Protein AF-0000000080483999 (afdb_homodimer)

Solvent-accessible surface area (backbone atoms only — not comparable to full-atom values): 15026 Å² total; per-residue (Å²): 137,81,79,78,75,76,73,74,72,73,77,71,75,67,59,59,59,60,82,39,33,38,40,35,42,34,28,26,72,37,83,95,28,52,70,62,44,54,55,47,51,27,55,51,47,60,53,49,71,67,34,87,52,44,73,33,49,42,41,29,29,43,74,75,76,96,59,72,42,37,32,42,38,36,26,14,80,41,70,66,36,43,51,52,48,68,67,29,65,69,43,49,51,50,51,54,56,48,54,77,34,38,42,82,72,46,76,49,39,34,35,57,49,87,74,71,63,74,74,81,55,80,64,81,71,77,77,70,80,122,137,83,79,77,76,76,73,76,72,74,76,72,73,65,63,57,60,60,80,37,33,37,40,35,42,34,26,24,75,36,84,94,28,51,68,61,44,54,55,46,50,26,56,52,47,59,55,50,72,66,34,86,51,46,74,32,47,43,41,29,27,50,75,68,80,90,62,60,46,35,35,41,38,37,26,15,79,41,70,66,36,44,51,54,50,66,68,30,67,69,42,48,51,51,51,56,55,48,52,77,36,36,43,80,71,46,76,49,42,34,34,55,51,87,76,72,63,73,73,81,55,80,64,80,73,76,77,70,80,123

Secondary structure (DSSP, 8-state):
-------------------SEEEEEEEEE-GGGHHHHHHHHHHHHHHHTT-TT--EEEEEEESSSSS--EEEEEEESSHHHHHHHHHSHHHHHHHHHHHHHEEEEEEEEEEEEPPP--S-S---------/-------------------SEEEEEEEEE-GGGHHHHHHHHHHHHHHHTT-TT--EEEEEEESSSSS--EEEEEEESSHHHHHHHHHSHHHHHHHHHHHHHEEEEEEEEEEEEPPP--S-S---------

Sequence (260 aa):
MDHDGSTTERGGFVMRTSDRYSYEVTYDVVDGSRDEYESWLSAATAQWITAETVCGFQCEHTVVGPGPSVRLRFEFDTLGDWNAFVTAESHHQCLDRLRTMTDNLTTVVWTPVTIPLSATSPSPQSAAYDMDHDGSTTERGGFVMRTSDRYSYEVTYDVVDGSRDEYESWLSAATAQWITAETVCGFQCEHTVVGPGPSVRLRFEFDTLGDWNAFVTAESHHQCLDRLRTMTDNLTTVVWTPVTIPLSATSPSPQSAAYD

Radius of gyration: 22.56 Å; Cα contacts (8 Å, |Δi|>4): 392; chains: 2; bounding box: 34×72×75 Å

Structure (mmCIF, N/CA/C/O backbone):
data_AF-0000000080483999-model_v1
#
loop_
_entity.id
_entity.type
_entity.pdbx_description
1 polymer 'ABM domain-containing protein'
#
loop_
_atom_site.group_PDB
_atom_site.id
_atom_site.type_symbol
_atom_site.label_atom_id
_atom_site.label_alt_id
_atom_site.label_comp_id
_atom_site.label_asym_id
_atom_site.label_entity_id
_atom_site.label_seq_id
_atom_site.pdbx_PDB_ins_code
_atom_site.Cartn_x
_atom_site.Cartn_y
_atom_site.Cartn_z
_atom_site.occupancy
_atom_site.B_iso_or_equiv
_atom_site.auth_seq_id
_atom_site.auth_comp_id
_atom_site.auth_asym_id
_atom_site.auth_atom_id
_atom_site.pdbx_PDB_model_num
ATOM 1 N N . MET A 1 1 ? -8.82 -5.242 -54.25 1 27.27 1 MET A N 1
ATOM 2 C CA . MET A 1 1 ? -9.711 -5.473 -53.094 1 27.27 1 MET A CA 1
ATOM 3 C C . MET A 1 1 ? -8.914 -5.594 -51.812 1 27.27 1 MET A C 1
ATOM 5 O O . MET A 1 1 ? -8.18 -6.562 -51.625 1 27.27 1 MET A O 1
ATOM 9 N N . ASP A 1 2 ? -8.312 -4.477 -51.312 1 29.83 2 ASP A N 1
ATOM 10 C CA . ASP A 1 2 ? -7.203 -4.191 -50.406 1 29.83 2 ASP A CA 1
ATOM 11 C C . ASP A 1 2 ? -7.582 -4.5 -48.969 1 29.83 2 ASP A C 1
ATOM 13 O O . ASP A 1 2 ? -8.547 -3.939 -48.438 1 29.83 2 ASP A O 1
ATOM 17 N N . HIS A 1 3 ? -7.504 -5.844 -48.531 1 27.28 3 HIS A N 1
ATOM 18 C CA . HIS A 1 3 ? -7.859 -6.43 -47.25 1 27.28 3 HIS A CA 1
ATOM 19 C C . HIS A 1 3 ? -7.141 -5.723 -46.094 1 27.28 3 HIS A C 1
ATOM 21 O O . HIS A 1 3 ? -5.918 -5.812 -45.969 1 27.28 3 HIS A O 1
ATOM 27 N N . ASP A 1 4 ? -7.598 -4.496 -45.781 1 29.05 4 ASP A N 1
ATOM 28 C CA . ASP A 1 4 ? -7.059 -3.637 -44.719 1 29.05 4 ASP A CA 1
ATOM 29 C C . ASP A 1 4 ? -7.066 -4.352 -43.375 1 29.05 4 ASP A C 1
ATOM 31 O O . ASP A 1 4 ? -8.133 -4.684 -42.844 1 29.05 4 ASP A O 1
ATOM 35 N N . GLY A 1 5 ? -6.16 -5.363 -43.125 1 26.5 5 GLY A N 1
ATOM 36 C CA . GLY A 1 5 ? -5.965 -6.199 -41.969 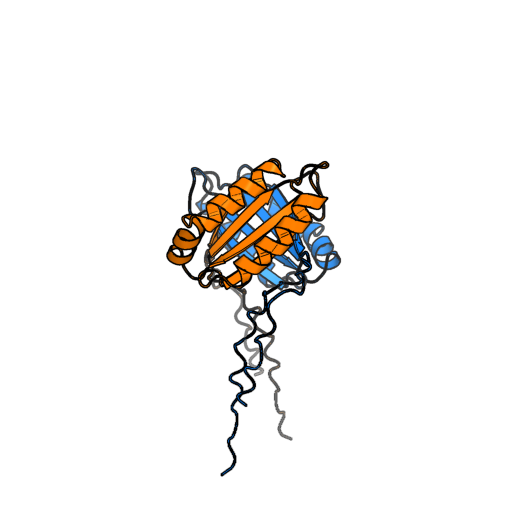1 26.5 5 GLY A CA 1
ATOM 37 C C . GLY A 1 5 ? -5.828 -5.402 -40.688 1 26.5 5 GLY A C 1
ATOM 38 O O . GLY A 1 5 ? -4.762 -4.855 -40.406 1 26.5 5 GLY A O 1
ATOM 39 N N . SER A 1 6 ? -6.902 -4.68 -40.25 1 29.17 6 SER A N 1
ATOM 40 C CA . SER A 1 6 ? -6.926 -3.885 -39.031 1 29.17 6 SER A CA 1
ATOM 41 C C . SER A 1 6 ? -6.527 -4.723 -37.812 1 29.17 6 SER A C 1
ATOM 43 O O . SER A 1 6 ? -7.199 -5.699 -37.5 1 29.17 6 SER A O 1
ATOM 45 N N . THR A 1 7 ? -5.234 -5.016 -37.656 1 29.69 7 THR A N 1
ATOM 46 C CA . THR A 1 7 ? -4.648 -5.695 -36.531 1 29.69 7 THR A CA 1
ATOM 47 C C . THR A 1 7 ? -5.129 -5.062 -35.219 1 29.69 7 THR A C 1
ATOM 49 O O . THR A 1 7 ? -4.848 -3.893 -34.938 1 29.69 7 THR A O 1
ATOM 52 N N . THR A 1 8 ? -6.355 -5.246 -34.812 1 29.47 8 THR A N 1
ATOM 53 C CA . THR A 1 8 ? -6.863 -4.828 -33.5 1 29.47 8 THR A CA 1
ATOM 54 C C . THR A 1 8 ? -5.883 -5.203 -32.406 1 29.47 8 THR A C 1
ATOM 56 O O . THR A 1 8 ? -5.637 -6.387 -32.156 1 29.47 8 THR A O 1
ATOM 59 N N . GLU A 1 9 ? -4.766 -4.496 -32.375 1 28.31 9 GLU A N 1
ATOM 60 C CA . GLU A 1 9 ? -3.758 -4.645 -31.312 1 28.31 9 GLU A CA 1
ATOM 61 C C . GLU A 1 9 ? -4.402 -4.805 -29.938 1 28.31 9 GLU A C 1
ATOM 63 O O . GLU A 1 9 ? -5.18 -3.951 -29.516 1 28.31 9 GLU A O 1
ATOM 68 N N . ARG A 1 10 ? -4.805 -5.926 -29.562 1 30.42 10 ARG A N 1
ATOM 69 C CA . ARG A 1 10 ? -5.27 -6.281 -28.219 1 30.42 10 ARG A CA 1
ATOM 70 C C . ARG A 1 10 ? -4.441 -5.578 -27.156 1 30.42 10 ARG A C 1
ATOM 72 O O . ARG A 1 10 ? -3.211 -5.605 -27.188 1 30.42 10 ARG A O 1
ATOM 79 N N . GLY A 1 11 ? -4.914 -4.449 -26.547 1 29.94 11 GLY A N 1
ATOM 80 C CA . GLY A 1 11 ? -4.328 -3.523 -25.594 1 29.94 11 GLY A CA 1
ATOM 81 C C . GLY A 1 11 ? -3.535 -4.215 -24.5 1 29.94 11 GLY A C 1
ATOM 82 O O . GLY A 1 11 ? -4.012 -5.18 -23.906 1 29.94 11 GLY A O 1
ATOM 83 N N . GLY A 1 12 ? -2.258 -4.375 -24.625 1 29.75 12 GLY A N 1
ATOM 84 C CA . GLY A 1 12 ? -1.221 -4.766 -23.688 1 29.75 12 GLY A CA 1
ATOM 85 C C . GLY A 1 12 ? -1.454 -4.227 -22.281 1 29.75 12 GLY A C 1
ATOM 86 O O . GLY A 1 12 ? -1.856 -3.074 -22.125 1 29.75 12 GLY A O 1
ATOM 87 N N . PHE A 1 13 ? -2.254 -4.969 -21.484 1 35 13 PHE A N 1
ATOM 88 C CA . PHE A 1 13 ? -2.342 -4.617 -20.078 1 35 13 PHE A CA 1
ATOM 89 C C . PHE A 1 13 ? -1.003 -4.098 -19.562 1 35 13 PHE A C 1
ATOM 91 O O . PHE A 1 13 ? 0.012 -4.793 -19.656 1 35 13 PHE A O 1
ATOM 98 N N . VAL A 1 14 ? -0.633 -2.971 -19.812 1 36.53 14 VAL A N 1
ATOM 99 C CA . VAL A 1 14 ? 0.52 -2.322 -19.203 1 36.53 14 VAL A CA 1
ATOM 100 C C . VAL A 1 14 ? 0.416 -2.418 -17.688 1 36.53 14 VAL A C 1
ATOM 102 O O . VAL A 1 14 ? -0.579 -1.988 -17.094 1 36.53 14 VAL A O 1
ATOM 105 N N . MET A 1 15 ? 0.956 -3.564 -17.125 1 42.53 15 MET A N 1
ATOM 106 C CA . MET A 1 15 ? 1.219 -3.518 -15.695 1 42.53 15 MET A CA 1
ATOM 107 C C . MET A 1 15 ? 1.604 -2.107 -15.258 1 42.53 15 MET A C 1
ATOM 109 O O . MET A 1 15 ? 2.482 -1.485 -15.852 1 42.53 15 MET A O 1
ATOM 113 N N . ARG A 1 16 ? 0.678 -1.354 -14.922 1 44.78 16 ARG A N 1
ATOM 114 C CA . ARG A 1 16 ? 1.121 -0.105 -14.312 1 44.78 16 ARG A CA 1
ATOM 115 C C . ARG A 1 16 ? 2.17 -0.361 -13.234 1 44.78 16 ARG A C 1
ATOM 117 O O . ARG A 1 16 ? 1.856 -0.91 -12.18 1 44.78 16 ARG A O 1
ATOM 124 N N . THR A 1 17 ? 3.312 -0.908 -13.625 1 49.75 17 THR A N 1
ATOM 125 C CA . THR A 1 17 ? 4.457 -0.891 -12.719 1 49.75 17 THR A CA 1
ATOM 126 C C . THR A 1 17 ? 4.797 0.537 -12.305 1 49.75 17 THR A C 1
ATOM 128 O O . THR A 1 17 ? 5.137 1.37 -13.148 1 49.75 17 THR A O 1
ATOM 131 N N . SER A 1 18 ? 4.035 1.004 -11.398 1 58.38 18 SER A N 1
ATOM 132 C CA . SER A 1 18 ? 4.598 2.285 -10.992 1 58.38 18 SER A CA 1
ATOM 133 C C . SER A 1 18 ? 6.078 2.15 -10.633 1 58.38 18 SER A C 1
ATOM 135 O O . SER A 1 18 ? 6.473 1.203 -9.953 1 58.38 18 SER A O 1
ATOM 137 N N . ASP A 1 19 ? 6.891 2.816 -11.312 1 77.31 19 ASP A N 1
ATOM 138 C CA . ASP A 1 19 ? 8.328 2.865 -11.078 1 77.31 19 ASP A CA 1
ATOM 139 C C . ASP A 1 19 ? 8.672 3.805 -9.922 1 77.31 19 ASP A C 1
ATOM 141 O O . ASP A 1 19 ? 9.828 4.195 -9.75 1 77.31 19 ASP A O 1
ATOM 145 N N . ARG A 1 20 ? 7.625 3.938 -9.109 1 87.69 20 ARG A N 1
ATOM 146 C CA . ARG A 1 20 ? 7.871 4.93 -8.07 1 87.69 20 ARG A CA 1
ATOM 147 C C . ARG A 1 20 ? 8.031 4.27 -6.707 1 87.69 20 ARG A C 1
ATOM 149 O O . ARG A 1 20 ? 7.586 3.139 -6.5 1 87.69 20 ARG A O 1
ATOM 156 N N . TYR A 1 21 ? 8.727 5.02 -5.84 1 91.19 21 TYR A N 1
ATOM 157 C CA . TYR A 1 21 ? 8.828 4.617 -4.441 1 91.19 21 TYR A CA 1
ATOM 158 C C . TYR A 1 21 ? 7.582 5.031 -3.662 1 91.19 21 TYR A C 1
ATOM 160 O O . TYR A 1 21 ? 7.047 6.121 -3.869 1 91.19 21 TYR A O 1
ATOM 168 N N . SER A 1 22 ? 7.145 4.125 -2.865 1 93.38 22 SER A N 1
ATOM 169 C CA . SER A 1 22 ? 5.988 4.43 -2.029 1 93.38 22 SER A CA 1
ATOM 170 C C . SER A 1 22 ? 6.367 4.457 -0.552 1 93.38 22 SER A C 1
ATOM 172 O O . SER A 1 22 ? 7.012 3.533 -0.054 1 93.38 22 SER A O 1
ATOM 174 N N . TYR A 1 23 ? 6.117 5.574 0.125 1 93.75 23 TYR A N 1
ATOM 175 C CA . TYR A 1 23 ? 6.238 5.719 1.571 1 93.75 23 TYR A CA 1
ATOM 176 C C . TYR A 1 23 ? 4.871 5.676 2.242 1 93.75 23 TYR A C 1
ATOM 178 O O . TYR A 1 23 ? 3.973 6.438 1.881 1 93.75 23 TYR A O 1
ATOM 186 N N . GLU A 1 24 ? 4.742 4.742 3.156 1 94.44 24 GLU A N 1
ATOM 187 C CA . GLU A 1 24 ? 3.432 4.512 3.754 1 94.44 24 GLU A CA 1
ATOM 188 C C . GLU A 1 24 ? 3.473 4.703 5.266 1 94.44 24 GLU A C 1
ATOM 190 O O . GLU A 1 24 ? 4.379 4.207 5.938 1 94.44 24 GLU A O 1
ATOM 195 N N . VAL A 1 25 ? 2.504 5.461 5.758 1 94.12 25 VAL A N 1
ATOM 196 C CA . VAL A 1 25 ? 2.26 5.633 7.188 1 94.12 25 VAL A CA 1
ATOM 197 C C . VAL A 1 25 ? 0.924 4.992 7.562 1 94.12 25 VAL A C 1
ATOM 199 O O . VAL A 1 25 ? -0.128 5.398 7.059 1 94.12 25 VAL A O 1
ATOM 202 N N . THR A 1 26 ? 0.94 3.977 8.367 1 93.12 26 THR A N 1
ATOM 203 C CA . THR A 1 26 ? -0.284 3.316 8.812 1 93.12 26 THR A CA 1
ATOM 204 C C . THR A 1 26 ? -0.527 3.564 10.297 1 93.12 26 THR A C 1
ATOM 206 O O . THR A 1 26 ? 0.421 3.645 11.078 1 93.12 26 THR A O 1
ATOM 209 N N . TYR A 1 27 ? -1.826 3.67 10.609 1 93.38 27 TYR A N 1
ATOM 210 C CA . TYR A 1 27 ? -2.158 3.949 12 1 93.38 27 TYR A CA 1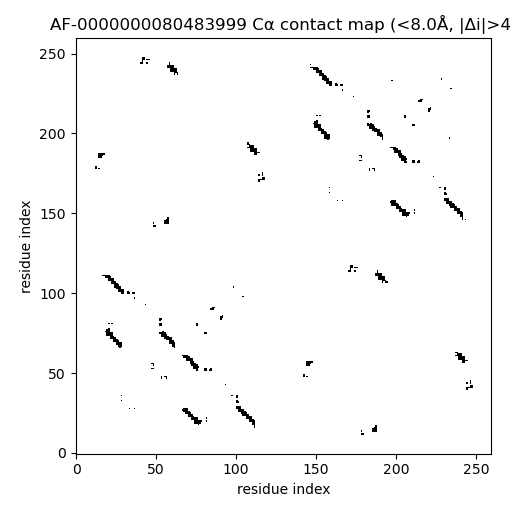
ATOM 211 C C . TYR A 1 27 ? -3.643 3.727 12.266 1 93.38 27 TYR A C 1
ATOM 213 O O . TYR A 1 27 ? -4.422 3.533 11.328 1 93.38 27 TYR A O 1
ATOM 221 N N . ASP A 1 28 ? -3.959 3.668 13.625 1 93 28 ASP A N 1
ATOM 222 C CA . ASP A 1 28 ? -5.336 3.684 14.109 1 93 28 ASP A CA 1
ATOM 223 C C . ASP A 1 28 ? -5.637 4.98 14.859 1 93 28 ASP A C 1
ATOM 225 O O . ASP A 1 28 ? -4.91 5.359 15.773 1 93 28 ASP A O 1
ATOM 229 N N . VAL A 1 29 ? -6.711 5.586 14.422 1 91.69 29 VAL A N 1
ATOM 230 C CA . VAL A 1 29 ? -7.098 6.805 15.125 1 91.69 29 VAL A CA 1
ATOM 231 C C . VAL A 1 29 ? -7.738 6.445 16.469 1 91.69 29 VAL A C 1
ATOM 233 O O . VAL A 1 29 ? -8.617 5.586 16.531 1 91.69 29 VAL A O 1
ATOM 236 N N . VAL A 1 30 ? -7.242 7.137 17.453 1 91.81 30 VAL A N 1
ATOM 237 C CA . VAL A 1 30 ? -7.789 6.891 18.781 1 91.81 30 VAL A CA 1
ATOM 238 C C . VAL A 1 30 ? -9.172 7.535 18.906 1 91.81 30 VAL A C 1
ATOM 240 O O . VAL A 1 30 ? -9.391 8.641 18.406 1 91.81 30 VAL A O 1
ATOM 243 N N . ASP A 1 31 ? -10.211 6.934 19.516 1 87.19 31 ASP A N 1
ATOM 244 C CA . ASP A 1 31 ? -11.609 7.344 19.594 1 87.19 31 ASP A CA 1
ATOM 245 C C . ASP A 1 31 ? -11.734 8.766 20.125 1 87.19 31 ASP A C 1
ATOM 247 O O . ASP A 1 31 ? -12.531 9.562 19.609 1 87.19 31 ASP A O 1
ATOM 251 N N . GLY A 1 32 ? -11.047 9.219 21.016 1 88.31 32 GLY A N 1
ATOM 252 C CA . GLY A 1 32 ? -11.156 10.539 21.609 1 88.31 32 GLY A CA 1
ATOM 253 C C . GLY A 1 32 ? -10.484 11.625 20.781 1 88.31 32 GLY A C 1
ATOM 254 O O . GLY A 1 32 ? -10.57 12.805 21.109 1 88.31 32 GLY A O 1
ATOM 255 N N . SER A 1 33 ? -9.93 11.242 19.578 1 92.5 33 SER A N 1
ATOM 256 C CA . SER A 1 33 ? -9.141 12.219 18.828 1 92.5 33 SER A CA 1
ATOM 257 C C . SER A 1 33 ? -9.656 12.375 17.406 1 92.5 33 SER A C 1
ATOM 259 O O . SER A 1 33 ? -8.977 12.945 16.562 1 92.5 33 SER A O 1
ATOM 261 N N . ARG A 1 34 ? -10.781 11.906 17.125 1 89.31 34 ARG A N 1
ATOM 262 C CA . ARG A 1 34 ? -11.266 11.82 15.75 1 89.31 34 ARG A CA 1
ATOM 263 C C . ARG A 1 34 ? -11.445 13.203 15.141 1 89.31 34 ARG A C 1
ATOM 265 O O . ARG A 1 34 ? -11 13.461 14.023 1 89.31 34 ARG A O 1
ATOM 272 N N . ASP A 1 35 ? -12.016 14.109 15.922 1 89.38 35 ASP A N 1
ATOM 273 C CA . ASP A 1 35 ? -12.242 15.453 15.398 1 89.38 35 ASP A CA 1
ATOM 274 C C . ASP A 1 35 ? -10.914 16.172 15.148 1 89.38 35 ASP A C 1
ATOM 276 O O . ASP A 1 35 ? -10.719 16.766 14.086 1 89.38 35 ASP A O 1
ATOM 280 N N . GLU A 1 36 ? -10.125 16.156 16.094 1 94.12 36 GLU A N 1
ATOM 281 C CA . GLU A 1 36 ? -8.805 16.766 15.969 1 94.12 36 GLU A CA 1
ATOM 282 C C . GLU A 1 36 ? -8.039 16.156 14.797 1 94.12 36 GLU A C 1
ATOM 284 O O . GLU A 1 36 ? -7.406 16.891 14.023 1 94.12 36 GLU A O 1
ATOM 289 N N . TYR A 1 37 ? -8.125 14.875 14.656 1 94.19 37 TYR A N 1
ATOM 290 C CA . TYR A 1 37 ? -7.441 14.148 13.594 1 94.19 37 TYR A CA 1
ATOM 291 C C . TYR A 1 37 ? -7.941 14.602 12.227 1 94.19 37 TYR A C 1
ATOM 293 O O . TYR A 1 37 ? -7.145 14.852 11.32 1 94.19 37 TYR A O 1
ATOM 301 N N . GLU A 1 38 ? -9.18 14.68 12.117 1 89.38 38 GLU A N 1
ATOM 302 C CA . GLU A 1 38 ? -9.742 15.055 10.82 1 89.38 38 GLU A CA 1
ATOM 303 C C . GLU A 1 38 ? -9.297 16.453 10.406 1 89.38 38 GLU A C 1
ATOM 305 O O . GLU A 1 38 ? -8.961 16.688 9.242 1 89.38 38 GLU A O 1
ATOM 310 N N . SER A 1 39 ? -9.281 17.328 11.32 1 90.81 39 SER A N 1
ATOM 311 C CA . SER A 1 39 ? -8.82 18.688 11.047 1 90.81 39 SER A CA 1
ATOM 312 C C . SER A 1 39 ? -7.336 18.703 10.688 1 90.81 39 SER A C 1
ATOM 314 O O . SER A 1 39 ? -6.93 19.391 9.742 1 90.81 39 SER A O 1
ATOM 316 N N . TRP A 1 40 ? -6.656 18 11.414 1 93.75 40 TRP A N 1
ATOM 317 C CA . TRP A 1 40 ? -5.227 17.906 11.156 1 93.75 40 TRP A CA 1
ATOM 318 C C . TRP A 1 40 ? -4.965 17.312 9.773 1 93.75 40 TRP A C 1
ATOM 320 O O . TRP A 1 40 ? -4.125 17.828 9.023 1 93.75 40 TRP A O 1
ATOM 330 N N . LEU A 1 41 ? -5.672 16.219 9.508 1 92.94 41 LEU A N 1
ATOM 331 C CA . LEU A 1 41 ? -5.457 15.516 8.242 1 92.94 41 LEU A CA 1
ATOM 332 C C . LEU A 1 41 ? -5.719 16.453 7.062 1 92.94 41 LEU A C 1
ATOM 334 O O . LEU A 1 41 ? -4.957 16.453 6.09 1 92.94 41 LEU A O 1
ATOM 338 N N . SER A 1 42 ? -6.695 17.219 7.152 1 89.06 42 SER A N 1
ATOM 339 C CA . SER A 1 42 ? -7.027 18.172 6.094 1 89.06 42 SER A CA 1
ATOM 340 C C . SER A 1 42 ? -5.906 19.188 5.895 1 89.06 42 SER A C 1
ATOM 342 O O . SER A 1 42 ? -5.469 19.422 4.766 1 89.06 42 SER A O 1
ATOM 344 N N . ALA A 1 43 ? -5.438 19.75 6.898 1 88.62 43 ALA A N 1
ATOM 345 C CA . ALA A 1 43 ? -4.371 20.75 6.844 1 88.62 43 ALA A CA 1
ATOM 346 C C . ALA A 1 43 ? -3.068 20.141 6.344 1 88.62 43 ALA A C 1
ATOM 348 O O . ALA A 1 43 ? -2.371 20.734 5.516 1 88.62 43 ALA A O 1
ATOM 349 N N . ALA A 1 44 ? -2.738 18.969 6.875 1 91.06 44 ALA A N 1
ATOM 350 C CA . ALA A 1 44 ? -1.509 18.281 6.477 1 91.06 44 ALA A CA 1
ATOM 351 C C . ALA A 1 44 ? -1.535 17.938 4.992 1 91.06 44 ALA A C 1
ATOM 353 O O . ALA A 1 44 ? -0.531 18.078 4.293 1 91.06 44 ALA A O 1
ATOM 354 N N . THR A 1 45 ? -2.691 17.469 4.582 1 88.25 45 THR A N 1
ATOM 355 C CA . THR A 1 45 ? -2.842 17.078 3.186 1 88.25 45 THR A CA 1
ATOM 356 C C . THR A 1 45 ? -2.596 18.281 2.264 1 88.25 45 THR A C 1
ATOM 358 O O . THR A 1 45 ? -1.921 18.141 1.241 1 88.25 45 THR A O 1
ATOM 361 N N . ALA A 1 46 ? -3.061 19.375 2.633 1 84.19 46 ALA A N 1
ATOM 362 C CA . ALA A 1 46 ? -2.852 20.594 1.841 1 84.19 46 ALA A CA 1
ATOM 363 C C . ALA A 1 46 ? -1.365 20.906 1.689 1 84.19 46 ALA A C 1
ATOM 365 O O . ALA A 1 46 ? -0.917 21.312 0.617 1 84.19 46 ALA A O 1
ATOM 366 N N . GLN A 1 47 ? -0.627 20.688 2.656 1 85.06 47 GLN A N 1
ATOM 367 C CA . GLN A 1 47 ? 0.815 20.906 2.627 1 85.06 47 GLN A CA 1
ATOM 368 C C . GLN A 1 47 ? 1.513 19.859 1.763 1 85.06 47 GLN A C 1
ATOM 370 O O . GLN A 1 47 ? 2.402 20.188 0.977 1 85.06 47 GLN A O 1
ATOM 375 N N . TRP A 1 48 ? 1.064 18.625 1.886 1 86.81 48 TRP A N 1
ATOM 376 C CA . TRP A 1 48 ? 1.732 17.516 1.214 1 86.81 48 TRP A CA 1
ATOM 377 C C . TRP A 1 48 ? 1.501 17.578 -0.293 1 86.81 48 TRP A C 1
ATOM 379 O O . TRP A 1 48 ? 2.404 17.281 -1.077 1 86.81 48 TRP A O 1
ATOM 389 N N . ILE A 1 49 ? 0.362 17.938 -0.684 1 80.56 49 ILE A N 1
ATOM 390 C CA . ILE A 1 49 ? 0.036 17.906 -2.105 1 80.56 49 ILE A CA 1
ATOM 391 C C . ILE A 1 49 ? 0.779 19.031 -2.828 1 80.56 49 ILE A C 1
ATOM 393 O O . ILE A 1 49 ? 0.887 19.031 -4.055 1 80.56 49 ILE A O 1
ATOM 397 N N . THR A 1 50 ? 1.355 19.922 -2.055 1 78.62 50 THR A N 1
ATOM 398 C CA . THR A 1 50 ? 2.08 21.031 -2.656 1 78.62 50 THR A CA 1
ATOM 399 C C . THR A 1 50 ? 3.588 20.844 -2.506 1 78.62 50 THR A C 1
ATOM 401 O O . THR A 1 50 ? 4.375 21.641 -3.012 1 78.62 50 THR A O 1
ATOM 404 N N . ALA A 1 51 ? 3.926 19.797 -1.903 1 82.94 51 ALA A N 1
ATOM 405 C CA . ALA A 1 51 ? 5.352 19.531 -1.715 1 82.94 51 ALA A CA 1
ATOM 406 C C . ALA A 1 51 ? 6.004 19.109 -3.021 1 82.94 51 ALA A C 1
ATOM 408 O O . ALA A 1 51 ? 5.512 18.203 -3.701 1 82.94 51 ALA A O 1
ATOM 409 N N . GLU A 1 52 ? 7.148 19.594 -3.346 1 81.5 52 GLU A N 1
ATOM 410 C CA . GLU A 1 52 ? 7.828 19.375 -4.617 1 81.5 52 GLU A CA 1
ATOM 411 C C . GLU A 1 52 ? 8.312 17.922 -4.734 1 81.5 52 GLU A C 1
ATOM 413 O O . GLU A 1 52 ? 8.336 17.359 -5.828 1 81.5 52 GLU A O 1
ATOM 418 N N . THR A 1 53 ? 8.648 17.375 -3.594 1 88.12 53 THR A N 1
ATOM 419 C CA . THR A 1 53 ? 9.258 16.047 -3.621 1 88.12 53 THR A CA 1
ATOM 420 C C . THR A 1 53 ? 8.195 14.969 -3.75 1 88.12 53 THR A C 1
ATOM 422 O O . THR A 1 53 ? 8.5 13.828 -4.109 1 88.12 53 THR A O 1
ATOM 425 N N . VAL A 1 54 ? 6.977 15.305 -3.428 1 90.12 54 VAL A N 1
ATOM 426 C CA . VAL A 1 54 ? 5.902 14.312 -3.412 1 90.12 54 VAL A CA 1
ATOM 427 C C . VAL A 1 54 ? 5.203 14.289 -4.77 1 90.12 54 VAL A C 1
ATOM 429 O O . VAL A 1 54 ? 4.637 15.297 -5.203 1 90.12 54 VAL A O 1
ATOM 432 N N . CYS A 1 55 ? 5.203 13.117 -5.402 1 89.62 55 CYS A N 1
ATOM 433 C CA . CYS A 1 55 ? 4.609 13.031 -6.73 1 89.62 55 CYS A CA 1
ATOM 434 C C . CYS A 1 55 ? 3.203 12.445 -6.66 1 89.62 55 CYS A C 1
ATOM 436 O O . CYS A 1 55 ? 2.463 12.484 -7.645 1 89.62 55 CYS A O 1
ATOM 438 N N . GLY A 1 56 ? 2.891 11.914 -5.539 1 87.44 56 GLY A N 1
ATOM 439 C CA . GLY A 1 56 ? 1.565 11.352 -5.324 1 87.44 56 GLY A CA 1
ATOM 440 C C . GLY A 1 56 ? 1.217 11.188 -3.857 1 87.44 56 GLY A C 1
ATOM 441 O O . GLY A 1 56 ? 2.096 10.938 -3.029 1 87.44 56 GLY A O 1
ATOM 442 N N . PHE A 1 57 ? -0.088 11.383 -3.602 1 89.25 57 PHE A N 1
ATOM 443 C CA . PHE A 1 57 ? -0.597 11.195 -2.246 1 89.25 57 PHE A CA 1
ATOM 444 C C . PHE A 1 57 ? -1.978 10.555 -2.268 1 89.25 57 PHE A C 1
ATOM 446 O O . PHE A 1 57 ? -2.816 10.898 -3.104 1 89.25 57 PHE A O 1
ATOM 453 N N . GLN A 1 58 ? -2.111 9.625 -1.362 1 90.25 58 GLN A N 1
ATOM 454 C CA . GLN A 1 58 ? -3.41 8.977 -1.197 1 90.25 58 GLN A CA 1
ATOM 455 C C . GLN A 1 58 ? -3.666 8.625 0.264 1 90.25 58 GLN A C 1
ATOM 457 O O . GLN A 1 58 ? -2.744 8.242 0.986 1 90.25 58 GLN A O 1
ATOM 462 N N . CYS A 1 59 ? -4.883 8.75 0.641 1 91.12 59 CYS A N 1
ATOM 463 C CA . CYS A 1 59 ? -5.363 8.25 1.927 1 91.12 59 CYS A CA 1
ATOM 464 C C . CYS A 1 59 ? -6.305 7.066 1.737 1 91.12 59 CYS A C 1
ATOM 466 O O . CYS A 1 59 ? -7.184 7.102 0.877 1 91.12 59 CYS A O 1
ATOM 468 N N . GLU A 1 60 ? -6.023 6.043 2.576 1 91.06 60 GLU A N 1
ATOM 469 C CA . GLU A 1 60 ? -6.801 4.816 2.43 1 91.06 60 GLU A CA 1
ATOM 470 C C . GLU A 1 60 ? -7.25 4.281 3.787 1 91.06 60 GLU A C 1
ATOM 472 O O . GLU A 1 60 ? -6.613 4.555 4.809 1 91.06 60 GLU A O 1
ATOM 477 N N . HIS A 1 61 ? -8.43 3.547 3.742 1 90.62 61 HIS A N 1
ATOM 478 C CA . HIS A 1 61 ? -8.906 2.795 4.898 1 90.62 61 HIS A CA 1
ATOM 479 C C . HIS A 1 61 ? -9.016 1.308 4.582 1 90.62 61 HIS A C 1
ATOM 481 O O . HIS A 1 61 ? -9.297 0.931 3.445 1 90.62 61 HIS A O 1
ATOM 487 N N . THR A 1 62 ? -8.859 0.545 5.621 1 90.5 62 THR A N 1
ATOM 488 C CA . THR A 1 62 ? -9.117 -0.88 5.445 1 90.5 62 THR A CA 1
ATOM 489 C C . THR A 1 62 ? -10.609 -1.147 5.309 1 90.5 62 THR A C 1
ATOM 491 O O . THR A 1 62 ? -11.422 -0.515 5.988 1 90.5 62 THR A O 1
ATOM 494 N N . VAL A 1 63 ? -11 -2.041 4.406 1 82.69 63 VAL A N 1
ATOM 495 C CA . VAL A 1 63 ? -12.398 -2.396 4.188 1 82.69 63 VAL A CA 1
ATOM 496 C C . VAL A 1 63 ? -12.844 -3.412 5.234 1 82.69 63 VAL A C 1
ATOM 498 O O . VAL A 1 63 ? -13.945 -3.309 5.777 1 82.69 63 VAL A O 1
ATOM 501 N N . VAL A 1 64 ? -12.125 -4.512 5.398 1 70.38 64 VAL A N 1
ATOM 502 C CA . VAL A 1 64 ? -12.5 -5.566 6.336 1 70.38 64 VAL A CA 1
ATOM 503 C C . VAL A 1 64 ? -11.469 -5.66 7.453 1 70.38 64 VAL A C 1
ATOM 505 O O . VAL A 1 64 ? -10.297 -5.32 7.254 1 70.38 64 VAL A O 1
ATOM 508 N N . GLY A 1 65 ? -12.062 -6.203 8.953 1 56.47 65 GLY A N 1
ATOM 509 C CA . GLY A 1 65 ? -11.258 -6.477 10.133 1 56.47 65 GLY A CA 1
ATOM 510 C C . GLY A 1 65 ? -11.422 -5.438 11.227 1 56.47 65 GLY A C 1
ATOM 511 O O . GLY A 1 65 ? -11.992 -4.367 10.992 1 56.47 65 GLY A O 1
ATOM 512 N N . PRO A 1 66 ? -11.242 -5.996 12.531 1 49.91 66 PRO A N 1
ATOM 513 C CA . PRO A 1 66 ? -11.375 -5.156 13.727 1 49.91 66 PRO A CA 1
ATOM 514 C C . PRO A 1 66 ? -10.438 -3.951 13.7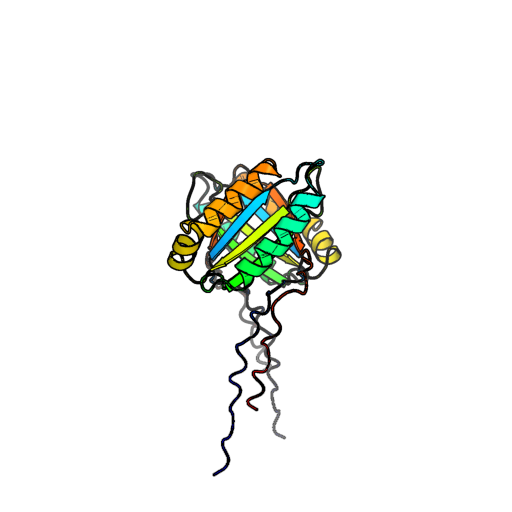11 1 49.91 66 PRO A C 1
ATOM 516 O O . PRO A 1 66 ? -9.219 -4.113 13.602 1 49.91 66 PRO A O 1
ATOM 519 N N . GLY A 1 67 ? -10.297 -3.088 13.195 1 48.25 67 GLY A N 1
ATOM 520 C CA . GLY A 1 67 ? -9.328 -2.01 13.312 1 48.25 67 GLY A CA 1
ATOM 521 C C . GLY A 1 67 ? -9.547 -0.898 12.305 1 48.25 67 GLY A C 1
ATOM 522 O O . GLY A 1 67 ? -10.227 -1.094 11.297 1 48.25 67 GLY A O 1
ATOM 523 N N . PRO A 1 68 ? -9.539 0.27 12.828 1 50.53 68 PRO A N 1
ATOM 524 C CA . PRO A 1 68 ? -9.688 1.479 12.016 1 50.53 68 PRO A CA 1
ATOM 525 C C . PRO A 1 68 ? -8.984 1.375 10.664 1 50.53 68 PRO A C 1
ATOM 527 O O . PRO A 1 68 ? -9.219 2.195 9.773 1 50.53 68 PRO A O 1
ATOM 530 N N . SER A 1 69 ? -7.863 0.959 9.914 1 74.25 69 SER A N 1
ATOM 531 C CA . SER A 1 69 ? -6.43 1.206 9.797 1 74.25 69 SER A CA 1
ATOM 532 C C . SER A 1 69 ? -6.133 2.221 8.695 1 74.25 69 SER A C 1
ATOM 534 O O . SER A 1 69 ? -6.328 1.938 7.512 1 74.25 69 SER A O 1
ATOM 536 N N . VAL A 1 70 ? -5.984 3.311 8.969 1 91.81 70 VAL A N 1
ATOM 537 C CA . VAL A 1 70 ? -5.707 4.348 7.984 1 91.81 70 VAL A CA 1
ATOM 538 C C . VAL A 1 70 ? -4.293 4.172 7.43 1 91.81 70 VAL A C 1
ATOM 540 O O . VAL A 1 70 ? -3.373 3.809 8.164 1 91.81 70 VAL A O 1
ATOM 543 N N . ARG A 1 71 ? -4.219 4.41 6.145 1 93.81 71 ARG A N 1
ATOM 544 C CA . ARG A 1 71 ? -2.904 4.484 5.512 1 93.81 71 ARG A CA 1
ATOM 545 C C . ARG A 1 71 ? -2.76 5.762 4.695 1 93.81 71 ARG A C 1
ATOM 547 O O . ARG A 1 71 ? -3.607 6.066 3.852 1 93.81 71 ARG A O 1
ATOM 554 N N . LEU A 1 72 ? -1.721 6.523 5 1 93.88 72 LEU A N 1
ATOM 555 C CA . LEU A 1 72 ? -1.255 7.586 4.117 1 93.88 72 LEU A CA 1
ATOM 556 C C . LEU A 1 72 ? -0.144 7.086 3.199 1 93.88 72 LEU A C 1
ATOM 558 O O . LEU A 1 72 ? 0.853 6.531 3.67 1 93.88 72 LEU A O 1
ATOM 562 N N . ARG A 1 73 ? -0.36 7.25 1.952 1 93.88 73 ARG A N 1
ATOM 563 C CA . ARG A 1 73 ? 0.625 6.805 0.973 1 93.88 73 ARG A CA 1
ATOM 564 C C . ARG A 1 73 ? 1.178 7.984 0.177 1 93.88 73 ARG A C 1
ATOM 566 O O . ARG A 1 73 ? 0.418 8.734 -0.435 1 93.88 73 ARG A O 1
ATOM 573 N N . PHE A 1 74 ? 2.508 8.094 0.206 1 93.06 74 PHE A N 1
ATOM 574 C CA . PHE A 1 74 ? 3.244 9.078 -0.57 1 93.06 74 PHE A CA 1
ATOM 575 C C . PHE A 1 74 ? 4.055 8.414 -1.674 1 93.06 74 PHE A C 1
ATOM 577 O O . PHE A 1 74 ? 4.641 7.348 -1.463 1 93.06 74 PHE A O 1
ATOM 584 N N . GLU A 1 75 ? 4.098 9.055 -2.77 1 92.56 75 GLU A N 1
ATOM 585 C CA . GLU A 1 75 ? 4.895 8.539 -3.879 1 92.56 75 GLU A CA 1
ATOM 586 C C . GLU A 1 75 ? 6.02 9.5 -4.25 1 92.56 75 GLU A C 1
ATOM 588 O O . GLU A 1 75 ? 5.828 10.719 -4.246 1 92.56 75 GLU A O 1
ATOM 593 N N . PHE A 1 76 ? 7.141 8.859 -4.594 1 92.56 76 PHE A N 1
ATOM 594 C CA . PHE A 1 76 ? 8.344 9.609 -4.934 1 92.56 76 PHE A CA 1
ATOM 595 C C . PHE A 1 76 ? 8.992 9.047 -6.191 1 92.56 76 PHE A C 1
ATOM 597 O O . PHE A 1 76 ? 9 7.832 -6.406 1 92.56 76 PHE A O 1
ATOM 604 N N . ASP A 1 77 ? 9.656 9.93 -6.879 1 91.06 77 ASP A N 1
ATOM 605 C CA . ASP A 1 77 ? 10.367 9.492 -8.078 1 91.06 77 ASP A CA 1
ATOM 606 C C . ASP A 1 77 ? 11.695 8.836 -7.727 1 91.06 77 ASP A C 1
ATOM 608 O O . ASP A 1 77 ? 12.148 7.926 -8.422 1 91.06 77 ASP A O 1
ATOM 612 N N . THR A 1 78 ? 12.297 9.328 -6.648 1 91.38 78 THR A N 1
ATOM 613 C CA . THR A 1 78 ? 13.602 8.805 -6.262 1 91.38 78 THR A CA 1
ATOM 614 C C . THR A 1 78 ? 13.664 8.578 -4.754 1 91.38 78 THR A C 1
ATOM 616 O O . THR A 1 78 ? 12.891 9.172 -3.998 1 91.38 78 THR A O 1
ATOM 619 N N . LEU A 1 79 ? 14.633 7.742 -4.426 1 90.06 79 LEU A N 1
ATOM 620 C CA . LEU A 1 79 ? 14.898 7.562 -3.002 1 90.06 79 LEU A CA 1
ATOM 621 C C . LEU A 1 79 ? 15.391 8.859 -2.375 1 90.06 79 LEU A C 1
ATOM 623 O O . LEU A 1 79 ? 15.102 9.141 -1.209 1 90.06 79 LEU A O 1
ATOM 627 N N . GLY A 1 80 ? 16.125 9.586 -3.162 1 92.31 80 GLY A N 1
ATOM 628 C CA . GLY A 1 80 ? 16.594 10.883 -2.689 1 92.31 80 GLY A CA 1
ATOM 629 C C . GLY A 1 80 ? 15.461 11.812 -2.312 1 92.31 80 GLY A C 1
ATOM 630 O O . GLY A 1 80 ? 15.516 12.477 -1.276 1 92.31 80 GLY A O 1
ATOM 631 N N . ASP A 1 81 ? 14.43 11.898 -3.127 1 92.69 81 ASP A N 1
ATOM 632 C CA . ASP A 1 81 ? 13.258 12.719 -2.83 1 92.69 81 ASP A CA 1
ATOM 633 C C . ASP A 1 81 ? 12.57 12.258 -1.548 1 92.69 81 ASP A C 1
ATOM 635 O O . ASP A 1 81 ? 12.156 13.078 -0.73 1 92.69 81 ASP A O 1
ATOM 639 N N . TRP A 1 82 ? 12.477 10.969 -1.42 1 93.5 82 TRP A N 1
ATOM 640 C CA . TRP A 1 82 ? 11.914 10.422 -0.192 1 93.5 82 TRP A CA 1
ATOM 641 C C . TRP A 1 82 ? 12.734 10.836 1.021 1 93.5 82 TRP A C 1
ATOM 643 O O . TRP A 1 82 ? 12.188 11.289 2.029 1 93.5 82 TRP A O 1
ATOM 653 N N . ASN A 1 83 ? 14.023 10.617 0.896 1 93.69 83 ASN A N 1
ATOM 654 C CA . ASN A 1 83 ? 14.906 10.961 2.008 1 93.69 83 ASN A CA 1
ATOM 655 C C . ASN A 1 83 ? 14.773 12.43 2.395 1 93.69 83 ASN A C 1
ATOM 657 O O . ASN A 1 83 ? 14.719 12.758 3.58 1 93.69 83 ASN A O 1
ATOM 661 N N . ALA A 1 84 ? 14.711 13.273 1.456 1 94.06 84 ALA A N 1
ATOM 662 C CA . ALA A 1 84 ? 14.531 14.703 1.71 1 94.06 84 ALA A CA 1
ATOM 663 C C . ALA A 1 84 ? 13.219 14.969 2.439 1 94.06 84 ALA A C 1
ATOM 665 O O . ALA A 1 84 ? 13.164 15.781 3.365 1 94.06 84 ALA A O 1
ATOM 666 N N . PHE A 1 85 ? 12.242 14.305 2.021 1 93.94 85 PHE A N 1
ATOM 667 C CA . PHE A 1 85 ? 10.914 14.477 2.607 1 93.94 85 PHE A CA 1
ATOM 668 C C . PHE A 1 85 ? 10.906 14.023 4.062 1 93.94 85 PHE A C 1
ATOM 670 O O . PHE A 1 85 ? 10.453 14.758 4.945 1 93.94 85 PHE A O 1
ATOM 677 N N . VAL A 1 86 ? 11.422 12.828 4.344 1 93 86 VAL A N 1
ATOM 678 C CA . VAL A 1 86 ? 11.258 12.227 5.66 1 93 86 VAL A CA 1
ATOM 679 C C . VAL A 1 86 ? 12.242 12.867 6.645 1 93 86 VAL A C 1
ATOM 681 O O . VAL A 1 86 ? 12.047 12.789 7.859 1 93 86 VAL A O 1
ATOM 684 N N . THR A 1 87 ? 13.266 13.484 6.133 1 93.75 87 THR A N 1
ATOM 685 C CA . THR A 1 87 ? 14.242 14.102 7.027 1 93.75 87 THR A CA 1
ATOM 686 C C . THR A 1 87 ? 13.906 15.57 7.27 1 93.75 87 THR A C 1
ATOM 688 O O . THR A 1 87 ? 14.5 16.219 8.141 1 93.75 87 THR A O 1
ATOM 691 N N . ALA A 1 88 ? 12.977 16.094 6.551 1 92.56 88 ALA A N 1
ATOM 692 C CA . ALA A 1 88 ? 12.555 17.469 6.738 1 92.56 88 ALA A CA 1
ATOM 693 C C . ALA A 1 88 ? 11.922 17.672 8.109 1 92.56 88 ALA A C 1
ATOM 695 O O . ALA A 1 88 ? 11.195 16.812 8.602 1 92.56 88 ALA A O 1
ATOM 696 N N . GLU A 1 89 ? 12.125 18.844 8.672 1 92.5 89 GLU A N 1
ATOM 697 C CA . GLU A 1 89 ? 11.531 19.188 9.961 1 92.5 89 GLU A CA 1
ATOM 698 C C . GLU A 1 89 ? 10.008 19.156 9.898 1 92.5 89 GLU A C 1
ATOM 700 O O . GLU A 1 89 ? 9.359 18.719 10.852 1 92.5 89 GLU A O 1
ATOM 705 N N . SER A 1 90 ? 9.523 19.609 8.797 1 90.81 90 SER A N 1
ATOM 706 C CA . SER A 1 90 ? 8.07 19.641 8.648 1 90.81 90 SER A CA 1
ATOM 707 C C . SER A 1 90 ? 7.473 18.234 8.758 1 90.81 90 SER A C 1
ATOM 709 O O . SER A 1 90 ? 6.41 18.062 9.352 1 90.81 90 SER A O 1
ATOM 711 N N . HIS A 1 91 ? 8.148 17.297 8.227 1 92.69 91 HIS A N 1
ATOM 712 C CA . HIS A 1 91 ? 7.66 15.93 8.312 1 92.69 91 HIS A CA 1
ATOM 713 C C . HIS A 1 91 ? 7.727 15.406 9.742 1 92.69 91 HIS A C 1
ATOM 715 O O . HIS A 1 91 ? 6.789 14.766 10.219 1 92.69 91 HIS A O 1
ATOM 721 N N . HIS A 1 92 ? 8.805 15.656 10.406 1 93.62 92 HIS A N 1
ATOM 722 C CA . HIS A 1 92 ? 8.945 15.211 11.789 1 93.62 92 HIS A CA 1
ATOM 723 C C . HIS A 1 92 ? 7.836 15.797 12.664 1 93.62 92 HIS A C 1
ATOM 725 O O . HIS A 1 92 ? 7.234 15.078 13.461 1 93.62 92 HIS A O 1
ATOM 731 N N . GLN A 1 93 ? 7.57 16.984 12.461 1 94 93 GLN A N 1
ATOM 732 C CA . GLN A 1 93 ? 6.523 17.641 13.234 1 94 93 GLN A CA 1
ATOM 733 C C . GLN A 1 93 ? 5.156 17.016 12.945 1 94 93 GLN A C 1
ATOM 735 O O . GLN A 1 93 ? 4.359 16.812 13.867 1 94 93 GLN A O 1
ATOM 740 N N . CYS A 1 94 ? 4.949 16.797 11.695 1 94.56 94 CYS A N 1
ATOM 741 C CA . CYS A 1 94 ? 3.688 16.188 11.289 1 94.56 94 CYS A CA 1
ATOM 742 C C . CYS A 1 94 ? 3.525 14.805 11.922 1 94.56 94 CYS A C 1
ATOM 744 O O . CYS A 1 94 ? 2.459 14.484 12.453 1 94.56 94 CYS A O 1
ATOM 746 N N . LEU A 1 95 ? 4.535 14.047 11.898 1 95.44 95 LEU A N 1
ATOM 747 C CA . LEU A 1 95 ? 4.48 12.695 12.453 1 95.44 95 LEU A CA 1
ATOM 748 C C . LEU A 1 95 ? 4.301 12.734 13.961 1 95.44 95 LEU A C 1
ATOM 750 O O . LEU A 1 95 ? 3.576 11.914 14.531 1 95.44 95 LEU A O 1
ATOM 754 N N . ASP A 1 96 ? 4.98 13.641 14.609 1 96 96 ASP A N 1
ATOM 755 C CA . ASP A 1 96 ? 4.836 13.797 16.047 1 96 96 ASP A CA 1
ATOM 756 C C . ASP A 1 96 ? 3.393 14.117 16.422 1 96 96 ASP A C 1
ATOM 758 O O . ASP A 1 96 ? 2.848 13.547 17.375 1 96 96 ASP A O 1
ATOM 762 N N . ARG A 1 97 ? 2.854 15.016 15.695 1 96.56 97 ARG A N 1
ATOM 763 C CA . ARG A 1 97 ? 1.46 15.367 15.945 1 96.56 97 ARG A CA 1
ATOM 764 C C . ARG A 1 97 ? 0.541 14.172 15.719 1 96.56 97 ARG A C 1
ATOM 766 O O . ARG A 1 97 ? -0.369 13.922 16.516 1 96.56 97 ARG A O 1
ATOM 773 N N . LEU A 1 98 ? 0.748 13.516 14.656 1 96.75 98 LEU A N 1
ATOM 774 C CA . LEU A 1 98 ? -0.054 12.336 14.336 1 96.75 98 LEU A CA 1
ATOM 775 C C . LEU A 1 98 ? 0.022 11.312 15.461 1 96.75 98 LEU A C 1
ATOM 777 O O . LEU A 1 98 ? -0.993 10.719 15.836 1 96.75 98 LEU A O 1
ATOM 781 N N . ARG A 1 99 ? 1.159 11.102 16.031 1 96.75 99 ARG A N 1
ATOM 782 C CA . ARG A 1 99 ? 1.376 10.117 17.078 1 96.75 99 ARG A CA 1
ATOM 783 C C . ARG A 1 99 ? 0.517 10.422 18.297 1 96.75 99 ARG A C 1
ATOM 785 O O . ARG A 1 99 ? 0.086 9.508 19.016 1 96.75 99 ARG A O 1
ATOM 792 N N . THR A 1 100 ? 0.241 11.617 18.5 1 96.94 100 THR A N 1
ATOM 793 C CA . THR A 1 100 ? -0.542 12 19.672 1 96.94 100 THR A CA 1
ATOM 794 C C . THR A 1 100 ? -2.006 11.602 19.5 1 96.94 100 THR A C 1
ATOM 796 O O . THR A 1 100 ? -2.756 11.523 20.469 1 96.94 100 THR A O 1
ATOM 799 N N . MET A 1 101 ? -2.402 11.344 18.297 1 96.19 101 MET A N 1
ATOM 800 C CA . MET A 1 101 ? -3.814 11.102 18.016 1 96.19 101 MET A CA 1
ATOM 801 C C . MET A 1 101 ? -4.051 9.648 17.609 1 96.19 101 MET A C 1
ATOM 803 O O . MET A 1 101 ? -5.18 9.258 17.312 1 96.19 101 MET A O 1
ATOM 807 N N . THR A 1 102 ? -2.986 8.898 17.516 1 94.5 102 THR A N 1
ATOM 808 C CA . THR A 1 102 ? -3.123 7.582 16.906 1 94.5 102 THR A CA 1
ATOM 809 C C . THR A 1 102 ? -2.371 6.523 17.703 1 94.5 102 THR A C 1
ATOM 811 O O . THR A 1 102 ? -1.558 6.855 18.578 1 94.5 102 THR A O 1
ATOM 814 N N . ASP A 1 103 ? -2.746 5.254 17.422 1 93 103 ASP A N 1
ATOM 815 C CA . ASP A 1 103 ? -2.047 4.078 17.938 1 93 103 ASP A CA 1
ATOM 816 C C . ASP A 1 103 ? -1.521 3.219 16.781 1 93 103 ASP A C 1
ATOM 818 O O . ASP A 1 103 ? -1.983 3.344 15.648 1 93 103 ASP A O 1
ATOM 822 N N . ASN A 1 104 ? -0.401 2.414 17.078 1 91.38 104 ASN A N 1
ATOM 823 C CA . ASN A 1 104 ? 0.138 1.429 16.141 1 91.38 104 ASN A CA 1
ATOM 824 C C . ASN A 1 104 ? 0.646 2.086 14.867 1 91.38 104 ASN A C 1
ATOM 826 O O . ASN A 1 104 ? 0.407 1.584 13.766 1 91.38 104 ASN A O 1
ATOM 830 N N . LEU A 1 105 ? 1.262 3.305 15.062 1 93.19 105 LEU A N 1
ATOM 831 C CA . LEU A 1 105 ? 1.801 4.016 13.906 1 93.19 105 LEU A CA 1
ATOM 832 C C . LEU A 1 105 ? 3.08 3.354 13.406 1 93.19 105 LEU A C 1
ATOM 834 O O . LEU A 1 105 ? 4.016 3.135 14.188 1 93.19 105 LEU A O 1
ATOM 838 N N . THR A 1 106 ? 3.072 2.975 12.164 1 91.75 106 THR A N 1
ATOM 839 C CA . THR A 1 106 ? 4.242 2.396 11.516 1 91.75 106 THR A CA 1
ATOM 840 C C . THR A 1 106 ? 4.516 3.082 10.18 1 91.75 106 THR A C 1
ATOM 842 O O . THR A 1 106 ? 3.598 3.615 9.555 1 91.75 106 THR A O 1
ATOM 845 N N . THR A 1 107 ? 5.812 3.143 9.797 1 92.5 107 THR A N 1
ATOM 846 C CA . THR A 1 107 ? 6.207 3.67 8.492 1 92.5 107 THR A CA 1
ATOM 847 C C . THR A 1 107 ? 7.004 2.631 7.707 1 92.5 107 THR A C 1
ATOM 849 O O . THR A 1 107 ? 7.809 1.894 8.281 1 92.5 107 THR A O 1
ATOM 852 N N . VAL A 1 108 ? 6.742 2.588 6.383 1 91.44 108 VAL A N 1
ATOM 853 C CA . VAL A 1 108 ? 7.465 1.681 5.496 1 91.44 108 VAL A CA 1
ATOM 854 C C . VAL A 1 108 ? 7.703 2.355 4.148 1 91.44 108 VAL A C 1
ATOM 856 O O . VAL A 1 108 ? 6.84 3.076 3.646 1 91.44 108 VAL A O 1
ATOM 859 N N . VAL A 1 109 ? 8.859 2.096 3.572 1 92.81 109 VAL A N 1
ATOM 860 C CA . VAL A 1 109 ? 9.141 2.525 2.207 1 92.81 109 VAL A CA 1
ATOM 861 C C . VAL A 1 109 ? 9.281 1.306 1.3 1 92.81 109 VAL A C 1
ATOM 863 O O . VAL A 1 109 ? 10 0.359 1.628 1 92.81 109 VAL A O 1
ATOM 866 N N . TRP A 1 110 ? 8.539 1.411 0.246 1 91.94 110 TRP A N 1
ATOM 867 C CA . TRP A 1 110 ? 8.492 0.321 -0.723 1 91.94 110 TRP A CA 1
ATOM 868 C C . TRP A 1 110 ? 9.117 0.744 -2.047 1 91.94 110 TRP A C 1
ATOM 870 O O . TRP A 1 110 ? 8.914 1.87 -2.506 1 91.94 110 TRP A O 1
ATOM 880 N N . THR A 1 111 ? 9.844 -0.203 -2.629 1 89.88 111 THR A N 1
ATOM 881 C CA . THR A 1 111 ? 10.367 -0.037 -3.982 1 89.88 111 THR A CA 1
ATOM 882 C C . THR A 1 111 ? 9.781 -1.091 -4.918 1 89.88 111 THR A C 1
ATOM 884 O O . THR A 1 111 ? 9.648 -2.258 -4.543 1 89.88 111 THR A O 1
ATOM 887 N N . PRO A 1 112 ? 9.359 -0.654 -6.082 1 87.06 112 PRO A N 1
ATOM 888 C CA . PRO A 1 112 ? 8.844 -1.632 -7.043 1 87.06 112 PRO A CA 1
ATOM 889 C C . PRO A 1 112 ? 9.914 -2.629 -7.5 1 87.06 112 PRO A C 1
ATOM 891 O O . PRO A 1 112 ? 11.094 -2.291 -7.547 1 87.06 112 PRO A O 1
ATOM 894 N N . VAL A 1 113 ? 9.398 -3.822 -7.77 1 83.38 113 VAL A N 1
ATOM 895 C CA . VAL A 1 113 ? 10.273 -4.879 -8.266 1 83.38 113 VAL A CA 1
ATOM 896 C C . VAL A 1 113 ? 9.781 -5.355 -9.633 1 83.38 113 VAL A C 1
ATOM 898 O O . VAL A 1 113 ? 8.578 -5.5 -9.852 1 83.38 113 VAL A O 1
ATOM 901 N N . THR A 1 114 ? 10.766 -5.566 -10.453 1 81.69 114 THR A N 1
ATOM 902 C CA . THR A 1 114 ? 10.453 -6.18 -11.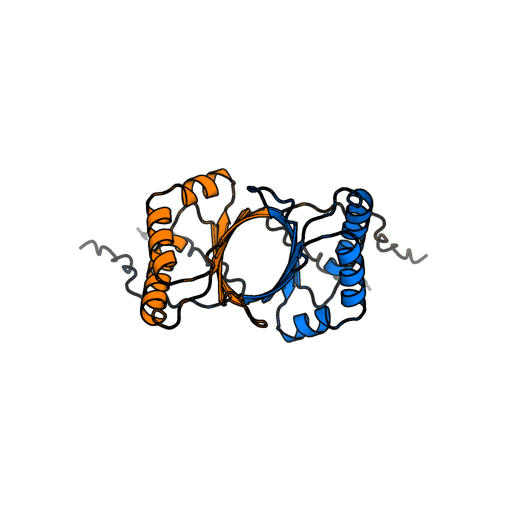734 1 81.69 114 THR A CA 1
ATOM 903 C C . THR A 1 114 ? 10.445 -7.703 -11.617 1 81.69 114 THR A C 1
ATOM 905 O O . T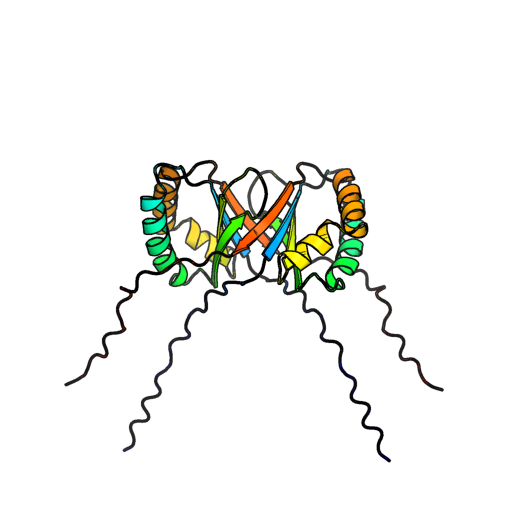HR A 1 114 ? 11.375 -8.289 -11.07 1 81.69 114 THR A O 1
ATOM 908 N N . ILE A 1 115 ? 9.383 -8.328 -12.062 1 83.44 115 ILE A N 1
ATOM 909 C CA . ILE A 1 115 ? 9.281 -9.781 -12.078 1 83.44 115 ILE A CA 1
ATOM 910 C C . ILE A 1 115 ? 9.539 -10.305 -13.484 1 83.44 115 ILE A C 1
ATOM 912 O O . ILE A 1 115 ? 8.82 -9.961 -14.422 1 83.44 115 ILE A O 1
ATOM 916 N N . PRO A 1 116 ? 10.602 -11.086 -13.609 1 78.75 116 PRO A N 1
ATOM 917 C CA . PRO A 1 116 ? 10.844 -11.688 -14.93 1 78.75 116 PRO A CA 1
ATOM 918 C C . PRO A 1 116 ? 9.773 -12.711 -15.312 1 78.75 116 PRO A C 1
ATOM 920 O O . PRO A 1 116 ? 9.43 -13.578 -14.5 1 78.75 116 PRO A O 1
ATOM 923 N N . LEU A 1 117 ? 9.023 -12.43 -16.391 1 75.56 117 LEU A N 1
ATOM 924 C CA . LEU A 1 117 ? 8.023 -13.367 -16.875 1 75.56 117 LEU A CA 1
ATOM 925 C C . LEU A 1 117 ? 8.625 -14.344 -17.875 1 75.56 117 LEU A C 1
ATOM 927 O O . LEU A 1 117 ? 9.5 -13.969 -18.672 1 75.56 117 LEU A O 1
ATOM 931 N N . SER A 1 118 ? 8.758 -15.578 -17.609 1 61.06 118 SER A N 1
ATOM 932 C CA . SER A 1 118 ? 9.25 -16.547 -18.578 1 61.06 118 SER A CA 1
ATOM 933 C C . SER A 1 118 ? 8.438 -16.516 -19.875 1 61.06 118 SER A C 1
ATOM 935 O O . SER A 1 118 ? 7.223 -16.328 -19.844 1 61.06 118 SER A O 1
ATOM 937 N N . ALA A 1 119 ? 9.07 -16.141 -21 1 51.75 119 ALA A N 1
ATOM 938 C CA . ALA A 1 119 ? 8.609 -16.047 -22.391 1 51.75 119 ALA A CA 1
ATOM 939 C C . ALA A 1 119 ? 7.641 -17.172 -22.719 1 51.75 119 ALA A C 1
ATOM 941 O O . ALA A 1 119 ? 7.188 -17.281 -23.859 1 51.75 119 ALA A O 1
ATOM 942 N N . THR A 1 120 ? 7.48 -18.188 -22.062 1 46.53 120 THR A N 1
ATOM 943 C CA . THR A 1 120 ? 6.688 -19.156 -22.797 1 46.53 120 THR A CA 1
ATOM 944 C C . THR A 1 120 ? 5.266 -18.641 -23.016 1 46.53 120 THR A C 1
ATOM 946 O O . THR A 1 120 ? 4.371 -18.922 -22.219 1 46.53 120 THR A O 1
ATOM 949 N N . SER A 1 121 ? 4.973 -17.469 -22.766 1 43.38 121 SER A N 1
ATOM 950 C CA . SER A 1 121 ? 3.613 -17.125 -23.172 1 43.38 121 SER A CA 1
ATOM 951 C C . SER A 1 121 ? 3.369 -17.469 -24.641 1 43.38 121 SER A C 1
ATOM 953 O O . SER A 1 121 ? 4.203 -17.156 -25.5 1 43.38 121 SER A O 1
ATOM 955 N N . PRO A 1 122 ? 2.414 -18.359 -24.984 1 37.75 122 PRO A N 1
ATOM 956 C CA . PRO A 1 122 ? 2.182 -18.703 -26.375 1 37.75 122 PRO A CA 1
ATOM 957 C C . PRO A 1 122 ? 2.121 -17.469 -27.297 1 37.75 122 PRO A C 1
ATOM 959 O O . PRO A 1 122 ? 1.594 -16.438 -26.891 1 37.75 122 PRO A O 1
ATOM 962 N N . SER A 1 123 ? 3.146 -17.125 -28.016 1 36.75 123 SER A N 1
ATOM 963 C CA . SER A 1 123 ? 2.936 -16.281 -29.188 1 36.75 123 SER A CA 1
ATOM 964 C C . SER A 1 123 ? 1.568 -16.531 -29.812 1 36.75 123 SER A C 1
ATOM 966 O O . SER A 1 123 ? 1.146 -17.688 -29.953 1 36.75 123 SER A O 1
ATOM 968 N N . PRO A 1 124 ? 0.647 -15.625 -29.719 1 37.88 124 PRO A N 1
ATOM 969 C CA . PRO A 1 124 ? -0.469 -15.945 -30.609 1 37.88 124 PRO A CA 1
ATOM 970 C C . PRO A 1 124 ? -0.017 -16.625 -31.906 1 37.88 124 PRO A C 1
ATOM 972 O O . PRO A 1 124 ? 0.918 -16.156 -32.562 1 37.88 124 PRO A O 1
ATOM 975 N N . GLN A 1 125 ? 0.082 -17.906 -32.031 1 33.19 125 GLN A N 1
ATOM 976 C CA . GLN A 1 125 ? 0.258 -18.594 -33.312 1 33.19 125 GLN A CA 1
ATOM 977 C C . GLN A 1 125 ? -0.551 -17.922 -34.438 1 33.19 125 GLN A C 1
ATOM 979 O O . GLN A 1 125 ? -1.755 -17.703 -34.281 1 33.19 125 GLN A O 1
ATOM 984 N N . SER A 1 126 ? 0.021 -17.031 -35.219 1 37.44 126 SER A N 1
ATOM 985 C CA . SER A 1 126 ? -0.506 -16.703 -36.531 1 37.44 126 SER A CA 1
ATOM 986 C C . SER A 1 126 ? -1.067 -17.922 -37.25 1 37.44 126 SER A C 1
ATOM 988 O O . SER A 1 126 ? -0.334 -18.875 -37.531 1 37.44 126 SER A O 1
ATOM 990 N N . ALA A 1 127 ? -2.277 -18.406 -36.969 1 36.34 127 ALA A N 1
ATOM 991 C CA . ALA A 1 127 ? -2.953 -19.297 -37.906 1 36.34 127 ALA A CA 1
ATOM 992 C C . ALA A 1 127 ? -2.732 -18.844 -39.344 1 36.34 127 ALA A C 1
ATOM 994 O O . ALA A 1 127 ? -3.227 -17.781 -39.75 1 36.34 127 ALA A O 1
ATOM 995 N N . ALA A 1 128 ? -1.605 -19.047 -39.844 1 30.31 128 ALA A N 1
ATOM 996 C CA . ALA A 1 128 ? -1.498 -19.031 -41.312 1 30.31 128 ALA A CA 1
ATOM 997 C C . ALA A 1 128 ? -2.537 -19.938 -41.938 1 30.31 128 ALA A C 1
ATOM 999 O O . ALA A 1 128 ? -2.551 -21.156 -41.688 1 30.31 128 ALA A O 1
ATOM 1000 N N . TYR A 1 129 ? -3.795 -19.453 -42.156 1 32.62 129 TYR A N 1
ATOM 1001 C CA . TYR A 1 129 ? -4.602 -20.016 -43.25 1 32.62 129 TYR A CA 1
ATOM 1002 C C . TYR A 1 129 ? -3.764 -20.234 -44.5 1 32.62 129 TYR A C 1
ATOM 1004 O O . TYR A 1 129 ? -3.102 -19.312 -44.969 1 32.62 129 TYR A O 1
ATOM 1012 N N . ASP A 1 130 ? -3.129 -21.406 -44.562 1 27.75 130 ASP A N 1
ATOM 1013 C CA . ASP A 1 130 ? -3.059 -21.875 -45.938 1 27.75 130 ASP A CA 1
ATOM 1014 C C . ASP A 1 130 ? -4.453 -22.094 -46.5 1 27.75 130 ASP A C 1
ATOM 1016 O O . ASP A 1 130 ? -5.359 -22.547 -45.812 1 27.75 130 ASP A O 1
ATOM 1020 N N . MET B 1 1 ? 1.269 45.531 -30.641 1 26.83 1 MET B N 1
ATOM 1021 C CA . MET B 1 1 ? 2.299 44.781 -29.938 1 26.83 1 MET B CA 1
ATOM 1022 C C . MET B 1 1 ? 1.676 43.812 -28.922 1 26.83 1 MET B C 1
ATOM 1024 O O . MET B 1 1 ? 1.093 44.25 -27.938 1 26.83 1 MET B O 1
ATOM 1028 N N . ASP B 1 2 ? 0.976 42.75 -29.344 1 30.02 2 ASP B N 1
ATOM 1029 C CA . ASP B 1 2 ? -0.064 41.875 -28.828 1 30.02 2 ASP B CA 1
ATOM 1030 C C . ASP B 1 2 ? 0.508 40.906 -27.812 1 30.02 2 ASP B C 1
ATOM 1032 O O . ASP B 1 2 ? 1.421 40.125 -28.125 1 30.02 2 ASP B O 1
ATOM 1036 N N . HIS B 1 3 ? 0.711 41.344 -26.484 1 27.36 3 HIS B N 1
ATOM 1037 C CA . HIS B 1 3 ? 1.303 40.688 -25.312 1 27.36 3 HIS B CA 1
ATOM 1038 C C . HIS B 1 3 ? 0.602 39.375 -25.016 1 27.36 3 HIS B C 1
ATOM 1040 O O . HIS B 1 3 ? -0.545 39.375 -24.562 1 27.36 3 HIS B O 1
ATOM 1046 N N . ASP B 1 4 ? 0.806 38.375 -25.875 1 29.52 4 ASP B N 1
ATOM 1047 C CA . ASP B 1 4 ? 0.205 37.031 -25.781 1 29.52 4 ASP B CA 1
ATOM 1048 C C . ASP B 1 4 ? 0.526 36.375 -24.438 1 29.52 4 ASP B C 1
ATOM 1050 O O . ASP B 1 4 ? 1.693 36.156 -24.125 1 29.52 4 ASP B O 1
ATOM 1054 N N . GLY B 1 5 ? -0.133 36.812 -23.297 1 26.33 5 GLY B N 1
ATOM 1055 C CA . GLY B 1 5 ? -0.033 36.406 -21.906 1 26.33 5 GLY B CA 1
ATOM 1056 C C . GLY B 1 5 ? -0.151 34.906 -21.719 1 26.33 5 GLY B C 1
ATOM 1057 O O . GLY B 1 5 ? -1.256 34.344 -21.734 1 26.33 5 GLY B O 1
ATOM 1058 N N . SER B 1 6 ? 0.808 34.094 -22.25 1 29.62 6 SER B N 1
ATOM 1059 C CA . SER B 1 6 ? 0.818 32.656 -22.141 1 29.62 6 SER B CA 1
ATOM 1060 C C . SER B 1 6 ? 0.724 32.188 -20.688 1 29.62 6 SER B C 1
ATOM 1062 O O . SER B 1 6 ? 1.598 32.5 -19.875 1 29.62 6 SER B O 1
ATOM 1064 N N . THR B 1 7 ? -0.474 32.25 -20.094 1 29.77 7 THR B N 1
ATOM 1065 C CA . THR B 1 7 ? -0.809 31.766 -18.75 1 29.77 7 THR B CA 1
ATOM 1066 C C . THR B 1 7 ? -0.273 30.344 -18.531 1 29.77 7 THR B C 1
ATOM 1068 O O . THR B 1 7 ? -0.676 29.422 -19.234 1 29.77 7 THR B O 1
ATOM 1071 N N . THR B 1 8 ? 0.996 30.156 -18.375 1 29.58 8 THR B N 1
ATOM 1072 C CA . THR B 1 8 ? 1.599 28.891 -18.016 1 29.58 8 THR B CA 1
ATOM 1073 C C . THR B 1 8 ? 0.836 28.234 -16.859 1 29.58 8 THR B C 1
ATOM 1075 O O . THR B 1 8 ? 0.812 28.766 -15.742 1 29.58 8 THR B O 1
ATOM 1078 N N . GLU B 1 9 ? -0.383 27.75 -17.141 1 28.67 9 GLU B N 1
ATOM 1079 C CA . GLU B 1 9 ? -1.219 27.016 -16.188 1 28.67 9 GLU B CA 1
ATOM 1080 C C . GLU B 1 9 ? -0.389 26.047 -15.359 1 28.67 9 GLU B C 1
ATOM 1082 O O . GLU B 1 9 ? 0.315 25.203 -15.906 1 28.67 9 GLU B O 1
ATOM 1087 N N . ARG B 1 10 ? 0.17 26.422 -14.336 1 30.22 10 ARG B N 1
ATOM 1088 C CA . ARG B 1 10 ? 0.826 25.609 -13.32 1 30.22 10 ARG B CA 1
ATOM 1089 C C . ARG B 1 10 ? 0.057 24.312 -13.086 1 30.22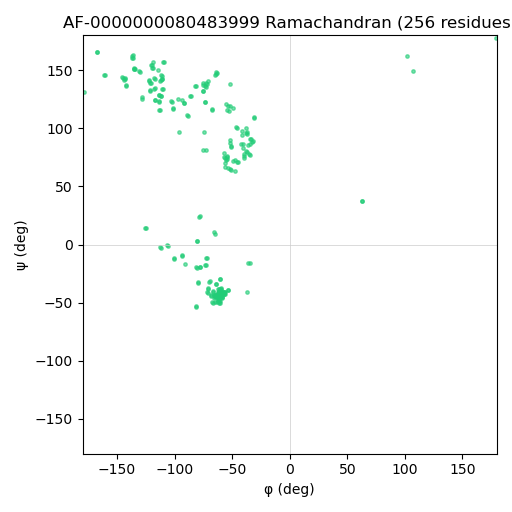 10 ARG B C 1
ATOM 1091 O O . ARG B 1 10 ? -1.156 24.328 -12.867 1 30.22 10 ARG B O 1
ATOM 1098 N N . GLY B 1 11 ? 0.424 23.172 -13.719 1 30.33 11 GLY B N 1
ATOM 1099 C CA . GLY B 1 11 ? -0.161 21.844 -13.773 1 30.33 11 GLY B CA 1
ATOM 1100 C C . GLY B 1 11 ? -0.676 21.359 -12.438 1 30.33 11 GLY B C 1
ATOM 1101 O O . GLY B 1 11 ? -0.016 21.531 -11.406 1 30.33 11 GLY B O 1
ATOM 1102 N N . GLY B 1 12 ? -1.938 21.469 -12.141 1 29.88 12 GLY B N 1
ATOM 1103 C CA . GLY B 1 12 ? -2.758 20.922 -11.07 1 29.88 12 GLY B CA 1
ATOM 1104 C C . GLY B 1 12 ? -2.334 19.531 -10.648 1 29.88 12 GLY B C 1
ATOM 1105 O O . GLY B 1 12 ? -1.977 18.703 -11.492 1 29.88 12 GLY B O 1
ATOM 1106 N N . PHE B 1 13 ? -1.367 19.438 -9.711 1 34.5 13 PHE B N 1
ATOM 1107 C CA . PHE B 1 13 ? -1.067 18.141 -9.125 1 34.5 13 PHE B CA 1
ATOM 1108 C C . PHE B 1 13 ? -2.334 17.312 -8.984 1 34.5 13 PHE B C 1
ATOM 1110 O O . PHE B 1 13 ? -3.307 17.734 -8.367 1 34.5 13 PHE B O 1
ATOM 1117 N N . VAL B 1 14 ? -2.83 16.75 -9.953 1 37.56 14 VAL B N 1
ATOM 1118 C CA . VAL B 1 14 ? -3.92 15.781 -9.844 1 37.56 14 VAL B CA 1
ATOM 1119 C C . VAL B 1 14 ? -3.557 14.703 -8.828 1 37.56 14 VAL B C 1
ATOM 1121 O O . VAL B 1 14 ? -2.521 14.039 -8.953 1 37.56 14 VAL B O 1
ATOM 1124 N N . MET B 1 15 ? -3.936 14.992 -7.508 1 42.31 15 MET B N 1
ATOM 1125 C CA . MET B 1 15 ? -3.973 13.859 -6.59 1 42.31 15 MET B CA 1
ATOM 1126 C C . MET B 1 15 ? -4.375 12.578 -7.32 1 42.31 15 MET B C 1
ATOM 1128 O O . MET B 1 15 ? -5.383 12.555 -8.031 1 42.31 15 MET B O 1
ATOM 1132 N N . ARG B 1 16 ? -3.488 11.938 -7.82 1 44.38 16 ARG B N 1
ATOM 1133 C CA . ARG B 1 16 ? -3.922 10.648 -8.352 1 44.38 16 ARG B CA 1
ATOM 1134 C C . ARG B 1 16 ? -4.656 9.836 -7.289 1 44.38 16 ARG B C 1
ATOM 1136 O O . ARG B 1 16 ? -4.047 9.367 -6.324 1 44.38 16 ARG B O 1
ATOM 1143 N N . THR B 1 17 ? -5.805 10.312 -6.855 1 50.59 17 THR B N 1
ATOM 1144 C CA . THR B 1 17 ? -6.703 9.469 -6.07 1 50.59 17 THR B CA 1
ATOM 1145 C C . THR B 1 17 ? -7.066 8.203 -6.844 1 50.59 17 THR B C 1
ATOM 1147 O O . THR B 1 17 ? -7.688 8.273 -7.906 1 50.59 17 THR B O 1
ATOM 1150 N N . SER B 1 18 ? -6.078 7.34 -6.855 1 57.88 18 SER B N 1
ATOM 1151 C CA . SER B 1 18 ? -6.648 6.137 -7.457 1 57.88 18 SER B CA 1
ATOM 1152 C C . SER B 1 18 ? -7.973 5.766 -6.797 1 57.88 18 SER B C 1
ATOM 1154 O O . SER B 1 18 ? -8.086 5.793 -5.57 1 57.88 18 SER B O 1
ATOM 1156 N N . ASP B 1 19 ? -8.992 5.773 -7.512 1 76.69 19 ASP B N 1
ATOM 1157 C CA . ASP B 1 19 ? -10.328 5.387 -7.086 1 76.69 19 ASP B CA 1
ATOM 1158 C C . ASP B 1 19 ? -10.477 3.867 -7.035 1 76.69 19 ASP B C 1
ATOM 1160 O O . ASP B 1 19 ? -11.594 3.348 -6.965 1 76.69 19 ASP B O 1
ATOM 1164 N N . ARG B 1 20 ? -9.281 3.301 -6.871 1 87.75 20 ARG B N 1
ATOM 1165 C CA . ARG B 1 20 ? -9.375 1.846 -6.953 1 87.75 20 ARG B CA 1
ATOM 1166 C C . ARG B 1 20 ? -9.141 1.204 -5.59 1 87.75 20 ARG B C 1
ATOM 1168 O O . ARG B 1 20 ? -8.539 1.818 -4.707 1 87.75 20 ARG B O 1
ATOM 1175 N N . TYR B 1 21 ? -9.672 -0.025 -5.492 1 91 21 TYR B N 1
ATOM 1176 C CA . TYR B 1 21 ? -9.391 -0.848 -4.32 1 91 21 TYR B CA 1
ATOM 1177 C C . TYR B 1 21 ? -8.055 -1.562 -4.457 1 91 21 TYR B C 1
ATOM 1179 O O . TYR B 1 21 ? -7.703 -2.035 -5.543 1 91 21 TYR B O 1
ATOM 1187 N N . SER B 1 22 ? -7.34 -1.543 -3.406 1 93.25 22 SER B N 1
ATOM 1188 C CA . SER B 1 22 ? -6.059 -2.24 -3.406 1 93.25 22 SER B CA 1
ATOM 1189 C C . SER B 1 22 ? -6.074 -3.43 -2.451 1 93.25 22 SER B C 1
ATOM 1191 O O . SER B 1 22 ? -6.48 -3.299 -1.295 1 93.25 22 SER B O 1
ATOM 1193 N N . TYR B 1 23 ? -5.789 -4.617 -2.957 1 93.56 23 TYR B N 1
ATOM 1194 C CA . TYR B 1 23 ? -5.578 -5.828 -2.17 1 93.56 23 TYR B CA 1
ATOM 1195 C C . TYR B 1 23 ? -4.094 -6.156 -2.062 1 93.56 23 TYR B C 1
ATOM 1197 O O . TYR B 1 23 ? -3.4 -6.266 -3.076 1 93.56 23 TYR B O 1
ATOM 1205 N N . GLU B 1 24 ? -3.668 -6.242 -0.84 1 94.44 24 GLU B N 1
ATOM 1206 C CA . GLU B 1 24 ? -2.234 -6.406 -0.619 1 94.44 24 GLU B CA 1
ATOM 1207 C C . GLU B 1 24 ? -1.937 -7.688 0.153 1 94.44 24 GLU B C 1
ATOM 1209 O O . GLU B 1 24 ? -2.596 -7.984 1.15 1 94.44 24 GLU B O 1
ATOM 1214 N N . VAL B 1 25 ? -0.965 -8.422 -0.354 1 94.19 25 VAL B N 1
ATOM 1215 C CA . VAL B 1 25 ? -0.406 -9.594 0.316 1 94.19 25 VAL B CA 1
ATOM 1216 C C . VAL B 1 25 ? 1.043 -9.32 0.712 1 94.19 25 VAL B C 1
ATOM 1218 O O . VAL B 1 25 ? 1.893 -9.07 -0.148 1 94.19 25 VAL B O 1
ATOM 1221 N N . THR B 1 26 ? 1.331 -9.297 1.958 1 93.38 26 THR B N 1
ATOM 1222 C CA . THR B 1 26 ? 2.691 -9.07 2.436 1 93.38 26 THR B CA 1
ATOM 1223 C C . THR B 1 26 ? 3.248 -10.336 3.084 1 93.38 26 THR B C 1
ATOM 1225 O O . THR B 1 26 ? 2.508 -11.102 3.713 1 93.38 26 THR B O 1
ATOM 1228 N N . TYR B 1 27 ? 4.57 -10.484 2.885 1 93.62 27 TYR B N 1
ATOM 1229 C CA . TYR B 1 27 ? 5.188 -11.688 3.432 1 93.62 27 TYR B CA 1
ATOM 1230 C C . TYR B 1 27 ? 6.707 -11.586 3.406 1 93.62 27 TYR B C 1
ATOM 1232 O O . TYR B 1 27 ? 7.262 -10.656 2.807 1 93.62 27 TYR B O 1
ATOM 1240 N N . ASP B 1 28 ? 7.32 -12.555 4.191 1 93.5 28 ASP B N 1
ATOM 1241 C CA . ASP B 1 28 ? 8.758 -12.781 4.141 1 93.5 28 ASP B CA 1
ATOM 1242 C C . ASP B 1 28 ? 9.078 -14.141 3.523 1 93.5 28 ASP B C 1
ATOM 1244 O O . ASP B 1 28 ? 8.547 -15.172 3.957 1 93.5 28 ASP B O 1
ATOM 1248 N N . VAL B 1 29 ? 9.945 -14.086 2.527 1 91.75 29 VAL B N 1
ATOM 1249 C CA . VAL B 1 29 ? 10.352 -15.352 1.927 1 91.75 29 VAL B CA 1
ATOM 1250 C C . VAL B 1 29 ? 11.32 -16.078 2.854 1 91.75 29 VAL B C 1
ATOM 1252 O O . VAL B 1 29 ? 12.289 -15.484 3.338 1 91.75 29 VAL B O 1
ATOM 1255 N N . VAL B 1 30 ? 11.016 -17.328 3.041 1 92.06 30 VAL B N 1
ATOM 1256 C CA . VAL B 1 30 ? 11.883 -18.141 3.891 1 92.06 30 VAL B CA 1
ATOM 1257 C C . VAL B 1 30 ? 13.164 -18.484 3.139 1 92.06 30 VAL B C 1
ATOM 1259 O O . VAL B 1 30 ? 13.133 -18.781 1.945 1 92.06 30 VAL B O 1
ATOM 1262 N N . ASP B 1 31 ? 14.375 -18.438 3.723 1 87.62 31 ASP B N 1
ATOM 1263 C CA . ASP B 1 31 ? 15.695 -18.594 3.115 1 87.62 31 ASP B CA 1
ATOM 1264 C C . ASP B 1 31 ? 15.781 -19.891 2.312 1 87.62 31 ASP B C 1
ATOM 1266 O O . ASP B 1 31 ? 16.328 -19.906 1.206 1 87.62 31 ASP B O 1
ATOM 1270 N N . GLY B 1 32 ? 15.281 -20.953 2.656 1 88.62 32 GLY B N 1
ATOM 1271 C CA . GLY B 1 32 ? 15.375 -22.234 1.973 1 88.62 32 GLY B CA 1
ATOM 1272 C C . GLY B 1 32 ? 14.406 -22.359 0.816 1 88.62 32 GLY B C 1
ATOM 1273 O O . GLY B 1 32 ? 14.43 -23.359 0.086 1 88.62 32 GLY B O 1
ATOM 1274 N N . SER B 1 33 ? 13.641 -21.266 0.543 1 92.81 33 SER B N 1
ATOM 1275 C CA . SER B 1 33 ? 12.586 -21.406 -0.455 1 92.81 33 SER B CA 1
ATOM 1276 C C . SER B 1 33 ? 12.727 -20.359 -1.553 1 92.81 33 SER B C 1
ATOM 1278 O O . SER B 1 33 ? 11.805 -20.156 -2.344 1 92.81 33 SER B O 1
ATOM 1280 N N . ARG B 1 34 ? 13.812 -19.719 -1.648 1 89.44 34 ARG B N 1
ATOM 1281 C CA . ARG B 1 34 ? 13.961 -18.562 -2.521 1 89.44 34 ARG B CA 1
ATOM 1282 C C . ARG B 1 34 ? 13.828 -18.969 -3.988 1 89.44 34 ARG B C 1
ATOM 1284 O O . ARG B 1 34 ? 13.094 -18.328 -4.746 1 89.44 34 ARG B O 1
ATOM 1291 N N . ASP B 1 35 ? 14.461 -20.078 -4.348 1 89.5 35 ASP B N 1
ATOM 1292 C CA . ASP B 1 35 ? 14.391 -20.5 -5.742 1 89.5 35 ASP B CA 1
ATOM 1293 C C . ASP B 1 35 ? 12.969 -20.922 -6.121 1 89.5 35 ASP B C 1
ATOM 1295 O O . ASP B 1 35 ? 12.461 -20.516 -7.164 1 89.5 35 ASP B O 1
ATOM 1299 N N . GLU B 1 36 ? 12.445 -21.703 -5.352 1 94.38 36 GLU B N 1
ATOM 1300 C CA . GLU B 1 36 ? 11.07 -22.141 -5.582 1 94.38 36 GLU B CA 1
ATOM 1301 C C . GLU B 1 36 ? 10.117 -20.953 -5.645 1 94.38 36 GLU B C 1
ATOM 1303 O O . GLU B 1 36 ? 9.242 -20.906 -6.512 1 94.38 36 GLU B O 1
ATOM 1308 N N . TYR B 1 37 ? 10.312 -20.031 -4.766 1 94.19 37 TYR B N 1
ATOM 1309 C CA . TYR B 1 37 ? 9.484 -18.828 -4.691 1 94.19 37 TYR B CA 1
ATOM 1310 C C . TYR B 1 37 ? 9.586 -18.016 -5.973 1 94.19 37 TYR B C 1
ATOM 1312 O O . TYR B 1 37 ? 8.578 -17.562 -6.52 1 94.19 37 TYR B O 1
ATOM 1320 N N . GLU B 1 38 ? 10.766 -17.8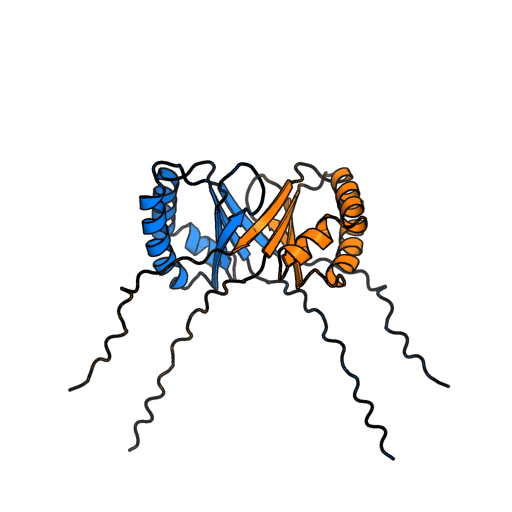44 -6.41 1 89.44 38 GLU B N 1
ATOM 1321 C CA . GLU B 1 38 ? 10.961 -17.031 -7.609 1 89.44 38 GLU B CA 1
ATOM 1322 C C . GLU B 1 38 ? 10.266 -17.656 -8.82 1 89.44 38 GLU B C 1
ATOM 1324 O O . GLU B 1 38 ? 9.641 -16.953 -9.617 1 89.44 38 GLU B O 1
ATOM 1329 N N . SER B 1 39 ? 10.375 -18.922 -8.93 1 91.12 39 SER B N 1
ATOM 1330 C CA . SER B 1 39 ? 9.703 -19.625 -10.016 1 91.12 39 SER B CA 1
ATOM 1331 C C . SER B 1 39 ? 8.188 -19.531 -9.891 1 91.12 39 SER B C 1
ATOM 1333 O O . SER B 1 39 ? 7.496 -19.281 -10.883 1 91.12 39 SER B O 1
ATOM 1335 N N . TRP B 1 40 ? 7.793 -19.719 -8.75 1 94 40 TRP B N 1
ATOM 1336 C CA . TRP B 1 40 ? 6.359 -19.609 -8.484 1 94 40 TRP B CA 1
ATOM 1337 C C . TRP B 1 40 ? 5.848 -18.203 -8.805 1 94 40 TRP B C 1
ATOM 1339 O O . TRP B 1 40 ? 4.801 -18.062 -9.445 1 94 40 TRP B O 1
ATOM 1349 N N . LEU B 1 41 ? 6.57 -17.234 -8.289 1 93 41 LEU B N 1
ATOM 1350 C CA . LEU B 1 41 ? 6.145 -15.859 -8.469 1 93 41 LEU B CA 1
ATOM 1351 C C . LEU B 1 41 ? 6.008 -15.516 -9.945 1 93 41 LEU B C 1
ATOM 1353 O O . LEU B 1 41 ? 5.043 -14.859 -10.352 1 93 41 LEU B O 1
ATOM 1357 N N . SER B 1 42 ? 6.902 -15.961 -10.727 1 89.31 42 SER B N 1
ATOM 1358 C CA . SER B 1 42 ? 6.859 -15.719 -12.172 1 89.31 42 SER B CA 1
ATOM 1359 C C . SER B 1 42 ? 5.613 -16.328 -12.797 1 89.31 42 SER B C 1
ATOM 1361 O O . SER B 1 42 ? 4.895 -15.664 -13.547 1 89.31 42 SER B O 1
ATOM 1363 N N . ALA B 1 43 ? 5.336 -17.5 -12.508 1 88.81 43 ALA B N 1
ATOM 1364 C CA . ALA B 1 43 ? 4.18 -18.203 -13.047 1 88.81 43 ALA B CA 1
ATOM 1365 C C . ALA B 1 43 ? 2.875 -17.578 -12.57 1 88.81 43 ALA B C 1
ATOM 1367 O O . ALA B 1 43 ? 1.938 -17.406 -13.352 1 88.81 43 ALA B O 1
ATOM 1368 N N . ALA B 1 44 ? 2.818 -17.297 -11.289 1 91.31 44 ALA B N 1
ATOM 1369 C CA . ALA B 1 44 ? 1.617 -16.703 -10.703 1 91.31 44 ALA B CA 1
ATOM 1370 C C . ALA B 1 44 ? 1.329 -15.344 -11.32 1 91.31 44 ALA B C 1
ATOM 1372 O O . ALA B 1 44 ? 0.176 -15.016 -11.617 1 91.31 44 ALA B O 1
ATOM 1373 N N . THR B 1 45 ? 2.395 -14.594 -11.5 1 88.69 45 THR B N 1
ATOM 1374 C CA . THR B 1 45 ? 2.25 -13.258 -12.07 1 88.69 45 THR B CA 1
ATOM 1375 C C . THR B 1 45 ? 1.652 -13.336 -13.477 1 88.69 45 THR B C 1
ATOM 1377 O O . THR B 1 45 ? 0.769 -12.547 -13.82 1 88.69 45 THR B O 1
ATOM 1380 N N . ALA B 1 46 ? 2.062 -14.273 -14.211 1 84.56 46 ALA B N 1
ATOM 1381 C CA . ALA B 1 46 ? 1.53 -14.461 -15.562 1 84.56 46 ALA B CA 1
ATOM 1382 C C . ALA B 1 46 ? 0.025 -14.703 -15.531 1 84.56 46 ALA B C 1
ATOM 1384 O O . ALA B 1 46 ? -0.713 -14.195 -16.375 1 84.56 46 ALA B O 1
ATOM 1385 N N . GLN B 1 47 ? -0.408 -15.391 -14.609 1 85.44 47 GLN B N 1
ATOM 1386 C CA . GLN B 1 47 ? -1.831 -15.672 -14.445 1 85.44 47 GLN B CA 1
ATOM 1387 C C . GLN B 1 47 ? -2.588 -14.422 -13.992 1 85.44 47 GLN B C 1
ATOM 1389 O O . GLN B 1 47 ? -3.672 -14.133 -14.5 1 85.44 47 GLN B O 1
ATOM 1394 N N . TRP B 1 48 ? -1.989 -13.695 -13.078 1 87.25 48 TRP B N 1
ATOM 1395 C CA . TRP B 1 48 ? -2.668 -12.555 -12.469 1 87.25 48 TRP B CA 1
ATOM 1396 C C . TRP B 1 48 ? -2.811 -11.406 -13.461 1 87.25 48 TRP B C 1
ATOM 1398 O O . TRP B 1 48 ? -3.832 -10.719 -13.477 1 87.25 48 TRP B O 1
ATOM 1408 N N . ILE B 1 49 ? -1.853 -11.211 -14.258 1 80.81 49 ILE B N 1
ATOM 1409 C CA . ILE B 1 49 ? -1.874 -10.062 -15.156 1 80.81 49 ILE B CA 1
ATOM 1410 C C . ILE B 1 49 ? -2.891 -10.305 -16.266 1 80.81 49 ILE B C 1
ATOM 1412 O O . ILE B 1 49 ? -3.287 -9.367 -16.969 1 80.81 49 ILE B O 1
ATOM 1416 N N . THR B 1 50 ? -3.357 -11.523 -16.359 1 79.12 50 THR B N 1
ATOM 1417 C CA . THR B 1 50 ? -4.328 -11.852 -17.406 1 79.12 50 THR B CA 1
ATOM 1418 C C . THR B 1 50 ? -5.723 -12.016 -16.797 1 79.12 50 THR B C 1
ATOM 1420 O O . THR B 1 50 ? -6.695 -12.219 -17.531 1 79.12 50 THR B O 1
ATOM 1423 N N . ALA B 1 51 ? -5.785 -11.867 -15.562 1 83.44 51 ALA B N 1
ATOM 1424 C CA . ALA B 1 51 ? -7.086 -12 -14.906 1 83.44 51 ALA B CA 1
ATOM 1425 C C . ALA B 1 51 ? -7.977 -10.805 -15.203 1 83.44 51 ALA B C 1
ATOM 1427 O O . ALA B 1 51 ? -7.562 -9.656 -15.023 1 83.44 51 ALA B O 1
ATOM 1428 N N . GLU B 1 52 ? -9.211 -10.992 -15.508 1 81.94 52 GLU B N 1
ATOM 1429 C CA . GLU B 1 52 ? -10.141 -9.953 -15.93 1 81.94 52 GLU B CA 1
ATOM 1430 C C . GLU B 1 52 ? -10.477 -9.008 -14.781 1 81.94 52 GLU B C 1
ATOM 1432 O O . GLU B 1 52 ? -10.703 -7.812 -15 1 81.94 52 GLU B O 1
ATOM 1437 N N . THR B 1 53 ? -10.469 -9.562 -13.602 1 88.5 53 THR B N 1
ATOM 1438 C CA . THR B 1 53 ? -10.906 -8.781 -12.453 1 88.5 53 THR B CA 1
ATOM 1439 C C . THR B 1 53 ? -9.789 -7.859 -11.961 1 88.5 53 THR B C 1
ATOM 1441 O O . THR B 1 53 ? -10.039 -6.902 -11.227 1 88.5 53 THR B O 1
ATOM 1444 N N . VAL B 1 54 ? -8.57 -8.18 -12.32 1 90.31 54 VAL B N 1
ATOM 1445 C CA . VAL B 1 54 ? -7.422 -7.441 -11.82 1 90.31 54 VAL B CA 1
ATOM 1446 C C . VAL B 1 54 ? -7.07 -6.309 -12.781 1 90.31 54 VAL B C 1
ATOM 1448 O O . VAL B 1 54 ? -6.742 -6.559 -13.945 1 90.31 54 VAL B O 1
ATOM 1451 N N . CYS B 1 55 ? -7.09 -5.082 -12.25 1 89.75 55 CYS B N 1
ATOM 1452 C CA . CYS B 1 55 ? -6.82 -3.951 -13.133 1 89.75 55 CYS B CA 1
ATOM 1453 C C . CYS B 1 55 ? -5.387 -3.463 -12.969 1 89.75 55 CYS B C 1
ATOM 1455 O O . CYS B 1 55 ? -4.91 -2.645 -13.758 1 89.75 55 CYS B O 1
ATOM 1457 N N . GLY B 1 56 ? -4.766 -3.945 -11.969 1 87.88 56 GLY B N 1
ATOM 1458 C CA . GLY B 1 56 ? -3.375 -3.6 -11.719 1 87.88 56 GLY B CA 1
ATOM 1459 C C . GLY B 1 56 ? -2.672 -4.586 -10.805 1 87.88 56 GLY B C 1
ATOM 1460 O O . GLY B 1 56 ? -3.293 -5.16 -9.906 1 87.88 56 GLY B O 1
ATOM 1461 N N . PHE B 1 57 ? -1.381 -4.754 -11.109 1 89.44 57 PHE B N 1
ATOM 1462 C CA . PHE B 1 57 ? -0.546 -5.617 -10.281 1 89.44 57 PHE B CA 1
ATOM 1463 C C . PHE B 1 57 ? 0.856 -5.039 -10.141 1 89.44 57 PHE B C 1
ATOM 1465 O O . PHE B 1 57 ? 1.425 -4.527 -11.109 1 89.44 57 PHE B O 1
ATOM 1472 N N . GLN B 1 58 ? 1.307 -5.113 -8.922 1 90.5 58 GLN B N 1
ATOM 1473 C CA . GLN B 1 58 ? 2.674 -4.688 -8.641 1 90.5 58 GLN B CA 1
ATOM 1474 C C . GLN B 1 58 ? 3.309 -5.547 -7.551 1 90.5 58 GLN B C 1
ATOM 1476 O O . GLN B 1 58 ? 2.635 -5.953 -6.605 1 90.5 58 GLN B O 1
ATOM 1481 N N . CYS B 1 59 ? 4.555 -5.785 -7.715 1 91.38 59 CYS B N 1
ATOM 1482 C CA . CYS B 1 59 ? 5.379 -6.395 -6.68 1 91.38 59 CYS B CA 1
ATOM 1483 C C . CYS B 1 59 ? 6.375 -5.387 -6.113 1 91.38 59 CYS B C 1
ATOM 1485 O O . CYS B 1 59 ? 7.012 -4.648 -6.867 1 91.38 59 CYS B O 1
ATOM 1487 N N . GLU B 1 60 ? 6.438 -5.395 -4.766 1 91.31 60 GLU B N 1
ATOM 1488 C CA . GLU B 1 60 ? 7.289 -4.414 -4.105 1 91.31 60 GLU B CA 1
ATOM 1489 C C . GLU B 1 60 ? 8.109 -5.055 -2.992 1 91.31 60 GLU B C 1
ATOM 1491 O O . GLU B 1 60 ? 7.711 -6.078 -2.43 1 91.31 60 GLU B O 1
ATOM 1496 N N . HIS B 1 61 ? 9.328 -4.426 -2.746 1 90.88 61 HIS B N 1
ATOM 1497 C CA . HIS B 1 61 ? 10.141 -4.777 -1.589 1 90.88 61 HIS B CA 1
ATOM 1498 C C . HIS B 1 61 ? 10.336 -3.576 -0.666 1 90.88 61 HIS B C 1
ATOM 1500 O O . HIS B 1 61 ? 10.359 -2.432 -1.125 1 90.88 61 HIS B O 1
ATOM 1506 N N . THR B 1 62 ? 10.508 -3.912 0.562 1 90.75 62 THR B N 1
ATOM 1507 C CA . THR B 1 62 ? 10.875 -2.846 1.487 1 90.75 62 THR B CA 1
ATOM 1508 C C . THR B 1 62 ? 12.312 -2.395 1.257 1 90.75 62 THR B C 1
ATOM 1510 O O . THR B 1 62 ? 13.188 -3.217 0.986 1 90.75 62 THR B O 1
ATOM 1513 N N . VAL B 1 63 ? 12.586 -1.078 1.281 1 82.5 63 VAL B N 1
ATOM 1514 C CA . VAL B 1 63 ? 13.922 -0.526 1.095 1 82.5 63 VAL B CA 1
ATOM 1515 C C . VAL B 1 63 ? 14.703 -0.604 2.406 1 82.5 63 VAL B C 1
ATOM 1517 O O . VAL B 1 63 ? 15.883 -0.951 2.412 1 82.5 63 VAL B O 1
ATOM 1520 N N . VAL B 1 64 ? 14.094 -0.058 3.447 1 69.62 64 VAL B N 1
ATOM 1521 C CA . VAL B 1 64 ? 14.766 -0.041 4.746 1 69.62 64 VAL B CA 1
ATOM 1522 C C . VAL B 1 64 ? 13.938 -0.819 5.762 1 69.62 64 VAL B C 1
ATOM 1524 O O . VAL B 1 64 ? 12.711 -0.939 5.621 1 69.62 64 VAL B O 1
ATOM 1527 N N . GLY B 1 65 ? 14.695 -1.36 6.973 1 57.09 65 GLY B N 1
ATOM 1528 C CA . GLY B 1 65 ? 14.07 -1.948 8.148 1 57.09 65 GLY B CA 1
ATOM 1529 C C . GLY B 1 65 ? 14.125 -3.465 8.156 1 57.09 65 GLY B C 1
ATOM 1530 O O . GLY B 1 65 ? 14.438 -4.086 7.137 1 57.09 65 GLY B O 1
ATOM 1531 N N . PRO B 1 66 ? 13.883 -3.875 9.422 1 52.12 66 PRO B N 1
ATOM 1532 C CA . PRO B 1 66 ? 13.688 -5.305 9.68 1 52.12 66 PRO B CA 1
ATOM 1533 C C . PRO B 1 66 ? 12.328 -5.805 9.203 1 52.12 66 PRO B C 1
ATOM 1535 O O . PRO B 1 66 ? 11.297 -5.195 9.508 1 52.12 66 PRO B O 1
ATOM 1538 N N . GLY B 1 67 ? 12 -6.324 8.258 1 50.44 67 GLY B N 1
ATOM 1539 C CA . GLY B 1 67 ? 10.617 -6.684 7.984 1 50.44 67 GLY B CA 1
ATOM 1540 C C . GLY B 1 67 ? 10.438 -7.359 6.637 1 50.44 67 GLY B C 1
ATOM 1541 O O . GLY B 1 67 ? 11.398 -7.562 5.902 1 50.44 67 GLY B O 1
ATOM 1542 N N . PRO B 1 68 ? 8.93 -7.691 6.598 1 57.41 68 PRO B N 1
ATOM 1543 C CA . PRO B 1 68 ? 8.625 -8.484 5.406 1 57.41 68 PRO B CA 1
ATOM 1544 C C . PRO B 1 68 ? 9.148 -7.848 4.121 1 57.41 68 PRO B C 1
ATOM 1546 O O . PRO B 1 68 ? 9.055 -6.633 3.949 1 57.41 68 PRO B O 1
ATOM 1549 N N . SER B 1 69 ? 9.648 -8.586 3.342 1 78.69 69 SER B N 1
ATOM 1550 C CA . SER B 1 69 ? 10.57 -8.297 2.242 1 78.69 69 SER B CA 1
ATOM 1551 C C . SER B 1 69 ? 9.805 -8.039 0.944 1 78.69 69 SER B C 1
ATOM 1553 O O . SER B 1 69 ? 10.227 -7.227 0.122 1 78.69 69 SER B O 1
ATOM 1555 N N . VAL B 1 70 ? 8.383 -8.562 1.096 1 92.62 70 VAL B N 1
ATOM 1556 C CA . VAL B 1 70 ? 7.766 -8.508 -0.223 1 92.62 70 VAL B CA 1
ATOM 1557 C C . VAL B 1 70 ? 6.293 -8.125 -0.084 1 92.62 70 VAL B C 1
ATOM 1559 O O . VAL B 1 70 ? 5.621 -8.539 0.862 1 92.62 70 VAL B O 1
ATOM 1562 N N . ARG B 1 71 ? 5.777 -7.352 -0.927 1 94.25 71 ARG B N 1
ATOM 1563 C CA . ARG B 1 71 ? 4.352 -7.062 -1.048 1 94.25 71 ARG B CA 1
ATOM 1564 C C . ARG B 1 71 ? 3.869 -7.262 -2.48 1 94.25 71 ARG B C 1
ATOM 1566 O O . ARG B 1 71 ? 4.457 -6.723 -3.42 1 94.25 71 ARG B O 1
ATOM 1573 N N . LEU B 1 72 ? 2.822 -8.055 -2.609 1 94.25 72 LEU B N 1
ATOM 1574 C CA . LEU B 1 72 ? 2.041 -8.102 -3.84 1 94.25 72 LEU B CA 1
ATOM 1575 C C . LEU B 1 72 ? 0.81 -7.211 -3.742 1 94.25 72 LEU B C 1
ATOM 1577 O O . LEU B 1 72 ? 0.027 -7.324 -2.795 1 94.25 72 LEU B O 1
ATOM 1581 N N . ARG B 1 73 ? 0.706 -6.344 -4.664 1 94 73 ARG B N 1
ATOM 1582 C CA . ARG B 1 73 ? -0.426 -5.426 -4.676 1 94 73 ARG B CA 1
ATOM 1583 C C . ARG B 1 73 ? -1.284 -5.625 -5.918 1 94 73 ARG B C 1
ATOM 1585 O O . ARG B 1 73 ? -0.787 -5.535 -7.043 1 94 73 ARG B O 1
ATOM 1592 N N . PHE B 1 74 ? -2.562 -5.871 -5.688 1 93.12 74 PHE B N 1
ATOM 1593 C CA . PHE B 1 74 ? -3.572 -5.992 -6.73 1 93.12 74 PHE B CA 1
ATOM 1594 C C . PHE B 1 74 ? -4.539 -4.812 -6.691 1 93.12 74 PHE B C 1
ATOM 1596 O O . PHE B 1 74 ? -4.93 -4.359 -5.613 1 93.12 74 PHE B O 1
ATOM 1603 N N . GLU B 1 75 ? -4.922 -4.395 -7.828 1 92.62 75 GLU B N 1
ATOM 1604 C CA . GLU B 1 75 ? -5.895 -3.309 -7.91 1 92.62 75 GLU B CA 1
ATOM 1605 C C . GLU B 1 75 ? -7.176 -3.762 -8.602 1 92.62 75 GLU B C 1
ATOM 1607 O O . GLU B 1 75 ? -7.129 -4.516 -9.578 1 92.62 75 GLU B O 1
ATOM 1612 N N . PHE B 1 76 ? -8.266 -3.219 -8.062 1 92.69 76 PHE B N 1
ATOM 1613 C CA . PHE B 1 76 ? -9.594 -3.572 -8.562 1 92.69 76 PHE B CA 1
ATOM 1614 C C . PHE B 1 76 ? -10.453 -2.328 -8.734 1 92.69 76 PHE B C 1
ATOM 1616 O O . PHE B 1 76 ? -10.375 -1.395 -7.934 1 92.69 76 PHE B O 1
ATOM 1623 N N . ASP B 1 77 ? -11.344 -2.443 -9.664 1 91 77 ASP B N 1
ATOM 1624 C CA . ASP B 1 77 ? -12.266 -1.329 -9.891 1 91 77 ASP B CA 1
ATOM 1625 C C . ASP B 1 77 ? -13.391 -1.332 -8.859 1 91 77 ASP B C 1
ATOM 1627 O O . ASP B 1 77 ? -13.891 -0.273 -8.477 1 91 77 ASP B O 1
ATOM 1631 N N . THR B 1 78 ? -13.766 -2.537 -8.438 1 91.12 78 THR B N 1
ATOM 1632 C CA . THR B 1 78 ? -14.875 -2.652 -7.492 1 91.12 78 THR B CA 1
ATOM 1633 C C . THR B 1 78 ? -14.555 -3.672 -6.402 1 91.12 78 THR B C 1
ATOM 1635 O O . THR B 1 78 ? -13.688 -4.535 -6.59 1 91.12 78 THR B O 1
ATOM 1638 N N . LEU B 1 79 ? -15.32 -3.49 -5.336 1 90 79 LEU B N 1
ATOM 1639 C CA . LEU B 1 79 ? -15.219 -4.492 -4.281 1 90 79 LEU B CA 1
ATOM 1640 C C . LEU B 1 79 ? -15.695 -5.855 -4.773 1 90 79 LEU B C 1
ATOM 1642 O O . LEU B 1 79 ? -15.172 -6.891 -4.355 1 90 79 LEU B O 1
ATOM 1646 N N . GLY B 1 80 ? -16.672 -5.801 -5.625 1 92.19 80 GLY B N 1
ATOM 1647 C CA . GLY B 1 80 ? -17.156 -7.039 -6.219 1 92.19 80 GLY B CA 1
ATOM 1648 C C . GLY B 1 80 ? -16.078 -7.797 -6.973 1 92.19 80 GLY B C 1
ATOM 1649 O O . GLY B 1 80 ? -15.961 -9.016 -6.84 1 92.19 80 GLY B O 1
ATOM 1650 N N . ASP B 1 81 ? -15.281 -7.102 -7.785 1 93 81 ASP B N 1
ATOM 1651 C CA . ASP B 1 81 ? -14.18 -7.727 -8.508 1 93 81 ASP B CA 1
ATOM 1652 C C . ASP B 1 81 ? -13.164 -8.328 -7.543 1 93 81 ASP B C 1
ATOM 1654 O O . ASP B 1 81 ? -12.656 -9.43 -7.777 1 93 81 ASP B O 1
ATOM 1658 N N . TRP B 1 82 ? -12.898 -7.605 -6.496 1 93.56 82 TRP B N 1
ATOM 1659 C CA . TRP B 1 82 ? -11.992 -8.133 -5.477 1 93.56 82 TRP B CA 1
ATOM 1660 C C . TRP B 1 82 ? -12.547 -9.414 -4.863 1 93.56 82 TRP B C 1
ATOM 1662 O O . TRP B 1 82 ? -11.828 -10.406 -4.73 1 93.56 82 TRP B O 1
ATOM 1672 N N . ASN B 1 83 ? -13.781 -9.328 -4.457 1 93.94 83 ASN B N 1
ATOM 1673 C CA . ASN B 1 83 ? -14.406 -10.5 -3.84 1 93.94 83 ASN B CA 1
ATOM 1674 C C . ASN B 1 83 ? -14.352 -11.711 -4.762 1 93.94 83 ASN B C 1
ATOM 1676 O O . ASN B 1 83 ? -14.047 -12.82 -4.316 1 93.94 83 ASN B O 1
ATOM 1680 N N . ALA B 1 84 ? -14.609 -11.531 -5.992 1 94.25 84 ALA B N 1
ATOM 1681 C CA . ALA B 1 84 ? -14.531 -12.609 -6.969 1 94.25 84 ALA B CA 1
ATOM 1682 C C . ALA B 1 84 ? -13.125 -13.188 -7.043 1 94.25 84 ALA B C 1
ATOM 1684 O O . ALA B 1 84 ? -12.945 -14.406 -7.121 1 94.25 84 ALA B O 1
ATOM 1685 N N . PHE B 1 85 ? -12.211 -12.328 -7.051 1 94.06 85 PHE B N 1
ATOM 1686 C CA . PHE B 1 85 ? -10.812 -12.734 -7.141 1 94.06 85 PHE B CA 1
ATOM 1687 C C . PHE B 1 85 ? -10.406 -13.555 -5.922 1 94.06 85 PHE B C 1
ATOM 1689 O O . PHE B 1 85 ? -9.836 -14.641 -6.059 1 94.06 85 PHE B O 1
ATOM 1696 N N . VAL B 1 86 ? -10.703 -13.062 -4.719 1 93.19 86 VAL B N 1
ATOM 1697 C CA . VAL B 1 86 ? -10.172 -13.672 -3.506 1 93.19 86 VAL B CA 1
ATOM 1698 C C . VAL B 1 86 ? -10.953 -14.938 -3.17 1 93.19 86 VAL B C 1
ATOM 1700 O O . VAL B 1 86 ? -10.469 -15.797 -2.426 1 93.19 86 VAL B O 1
ATOM 1703 N N . THR B 1 87 ? -12.109 -15.055 -3.697 1 94 87 THR B N 1
ATOM 1704 C CA . THR B 1 87 ? -12.914 -16.234 -3.391 1 94 87 THR B CA 1
ATOM 1705 C C . THR B 1 87 ? -12.703 -17.312 -4.445 1 94 87 THR B C 1
ATOM 1707 O O . THR B 1 87 ? -13.148 -18.453 -4.273 1 94 87 THR B O 1
ATOM 1710 N N . ALA B 1 88 ? -12.047 -17 -5.496 1 92.75 88 ALA B N 1
ATOM 1711 C CA . ALA B 1 88 ? -11.758 -17.969 -6.543 1 92.75 88 ALA B CA 1
ATOM 1712 C C . ALA B 1 88 ? -10.852 -19.078 -6.023 1 92.75 88 ALA B C 1
ATOM 1714 O O . ALA B 1 88 ? -9.93 -18.828 -5.242 1 92.75 88 ALA B O 1
ATOM 1715 N N . GLU B 1 89 ? -11.039 -20.281 -6.539 1 92.69 89 GLU B N 1
ATOM 1716 C CA . GLU B 1 89 ? -10.211 -21.406 -6.16 1 92.69 89 GLU B CA 1
ATOM 1717 C C . GLU B 1 89 ? -8.75 -21.172 -6.535 1 92.69 89 GLU B C 1
ATOM 1719 O O . GLU B 1 89 ? -7.84 -21.562 -5.789 1 92.69 89 GLU B O 1
ATOM 1724 N N . SER B 1 90 ? -8.609 -20.578 -7.668 1 91 90 SER B N 1
ATOM 1725 C CA . SER B 1 90 ? -7.246 -20.312 -8.133 1 91 90 SER B CA 1
ATOM 1726 C C . SER B 1 90 ? -6.484 -19.438 -7.145 1 91 90 SER B C 1
ATOM 1728 O O . SER B 1 90 ? -5.297 -19.656 -6.898 1 91 90 SER B O 1
ATOM 1730 N N . HIS B 1 91 ? -7.16 -18.5 -6.594 1 92.88 91 HIS B N 1
ATOM 1731 C CA . HIS B 1 91 ? -6.512 -17.641 -5.613 1 92.88 91 HIS B CA 1
ATOM 1732 C C . HIS B 1 91 ? -6.18 -18.406 -4.336 1 92.88 91 HIS B C 1
ATOM 1734 O O . HIS B 1 91 ? -5.086 -18.25 -3.783 1 92.88 91 HIS B O 1
ATOM 1740 N N . HIS B 1 92 ? -7.07 -19.188 -3.871 1 93.88 92 HIS B N 1
ATOM 1741 C CA . HIS B 1 92 ? -6.824 -19.969 -2.67 1 93.88 92 HIS B CA 1
ATOM 1742 C C . HIS B 1 92 ? -5.617 -20.891 -2.848 1 93.88 92 HIS B C 1
ATOM 1744 O O . HIS B 1 92 ? -4.766 -20.984 -1.961 1 93.88 92 HIS B O 1
ATOM 1750 N N . GLN B 1 93 ? -5.551 -21.469 -3.936 1 94.06 93 GLN B N 1
ATOM 1751 C CA . GLN B 1 93 ? -4.43 -22.359 -4.215 1 94.06 93 GLN B CA 1
ATOM 1752 C C . GLN B 1 93 ? -3.111 -21.594 -4.246 1 94.06 93 GLN B C 1
ATOM 1754 O O . GLN B 1 93 ? -2.102 -22.062 -3.719 1 94.06 93 GLN B O 1
ATOM 1759 N N . CYS B 1 94 ? -3.184 -20.469 -4.887 1 94.75 94 CYS B N 1
ATOM 1760 C CA . CYS B 1 94 ? -1.992 -19.625 -4.965 1 94.75 94 CYS B CA 1
ATOM 1761 C C . CYS B 1 94 ? -1.529 -19.203 -3.574 1 94.75 94 CYS B C 1
ATOM 1763 O O . CYS B 1 94 ? -0.339 -19.281 -3.264 1 94.75 94 CYS B O 1
ATOM 1765 N N . LEU B 1 95 ? -2.428 -18.812 -2.77 1 95.5 95 LEU B N 1
ATOM 1766 C CA . LEU B 1 95 ? -2.088 -18.375 -1.423 1 95.5 95 LEU B CA 1
ATOM 1767 C C . LEU B 1 95 ? -1.563 -19.531 -0.583 1 95.5 95 LEU B C 1
ATOM 1769 O O . LEU B 1 95 ? -0.634 -19.359 0.209 1 95.5 95 LEU B O 1
ATOM 1773 N N . ASP B 1 96 ? -2.17 -20.672 -0.729 1 96 96 ASP B N 1
ATOM 1774 C CA . ASP B 1 96 ? -1.706 -21.844 -0.008 1 96 96 ASP B CA 1
ATOM 1775 C C . ASP B 1 96 ? -0.263 -22.188 -0.375 1 96 96 ASP B C 1
ATOM 1777 O O . ASP B 1 96 ? 0.554 -22.484 0.5 1 96 96 ASP B O 1
ATOM 1781 N N . ARG B 1 97 ? -0.032 -22.141 -1.621 1 96.62 97 ARG B N 1
ATOM 1782 C CA . ARG B 1 97 ? 1.331 -22.406 -2.072 1 96.62 97 ARG B CA 1
ATOM 1783 C C . ARG B 1 97 ? 2.301 -21.359 -1.521 1 96.62 97 ARG B C 1
ATOM 1785 O O . ARG B 1 97 ? 3.393 -21.703 -1.065 1 96.62 97 ARG B O 1
ATOM 1792 N N . LEU B 1 98 ? 1.918 -20.141 -1.615 1 96.88 98 LEU B N 1
ATOM 1793 C CA . LEU B 1 98 ? 2.752 -19.062 -1.101 1 96.88 98 LEU B CA 1
ATOM 1794 C C . LEU B 1 98 ? 3.061 -19.266 0.378 1 96.88 98 LEU B C 1
ATOM 1796 O O . LEU B 1 98 ? 4.195 -19.078 0.814 1 96.88 98 LEU B O 1
ATOM 1800 N N . ARG B 1 99 ? 2.133 -19.688 1.145 1 96.75 99 ARG B N 1
ATOM 1801 C CA . ARG B 1 99 ? 2.285 -19.891 2.582 1 96.75 99 ARG B CA 1
ATOM 1802 C C . ARG B 1 99 ? 3.365 -20.922 2.881 1 96.75 99 ARG B C 1
ATOM 1804 O O . ARG B 1 99 ? 4.047 -20.844 3.902 1 96.75 99 ARG B O 1
ATOM 1811 N N . THR B 1 100 ? 3.539 -21.812 2.02 1 96.94 100 THR B N 1
ATOM 1812 C CA . THR B 1 100 ? 4.527 -22.859 2.248 1 96.94 100 THR B CA 1
ATOM 1813 C C . THR B 1 100 ? 5.941 -22.312 2.094 1 96.94 100 THR B C 1
ATOM 1815 O O . THR B 1 100 ? 6.906 -22.938 2.562 1 96.94 100 THR B O 1
ATOM 1818 N N . MET B 1 101 ? 6.059 -21.188 1.477 1 96.38 101 MET B N 1
ATOM 1819 C CA . MET B 1 101 ? 7.383 -20.672 1.156 1 96.38 101 MET B CA 1
ATOM 1820 C C . MET B 1 101 ? 7.68 -19.406 1.96 1 96.38 101 MET B C 1
ATOM 1822 O O . MET B 1 101 ? 8.742 -18.797 1.804 1 96.38 101 MET B O 1
ATOM 1826 N N . THR B 1 102 ? 6.715 -18.969 2.75 1 94.75 102 THR B N 1
ATOM 1827 C CA . THR B 1 102 ? 6.855 -17.656 3.348 1 94.75 102 THR B CA 1
ATOM 1828 C C . THR B 1 102 ? 6.441 -17.672 4.816 1 94.75 102 THR B C 1
ATOM 1830 O O . THR B 1 102 ? 5.824 -18.641 5.277 1 94.75 102 THR B O 1
ATOM 1833 N N . ASP B 1 103 ? 6.883 -16.609 5.539 1 93.12 103 ASP B N 1
ATOM 1834 C CA . ASP B 1 103 ? 6.461 -16.328 6.906 1 93.12 103 ASP B CA 1
ATOM 1835 C C . ASP B 1 103 ? 5.781 -14.961 6.996 1 93.12 103 ASP B C 1
ATOM 1837 O O . ASP B 1 103 ? 5.941 -14.125 6.105 1 93.12 103 ASP B O 1
ATOM 1841 N N . ASN B 1 104 ? 4.867 -14.805 8.055 1 91.5 104 ASN B N 1
ATOM 1842 C CA . ASN B 1 104 ? 4.234 -13.523 8.375 1 91.5 104 ASN B CA 1
ATOM 1843 C C . ASN B 1 104 ? 3.365 -13.031 7.223 1 91.5 104 ASN B C 1
ATOM 1845 O O . ASN B 1 104 ? 3.391 -11.844 6.891 1 91.5 104 ASN B O 1
ATOM 1849 N N . LEU B 1 105 ? 2.699 -14.016 6.57 1 93.38 105 LEU B N 1
ATOM 1850 C CA . LEU B 1 105 ? 1.824 -13.656 5.465 1 93.38 105 LEU B CA 1
ATOM 1851 C C . LEU B 1 105 ? 0.543 -13 5.977 1 93.38 105 LEU B C 1
ATOM 1853 O O . LEU B 1 105 ? -0.151 -13.57 6.82 1 93.38 105 LEU B O 1
ATOM 1857 N N . THR B 1 106 ? 0.291 -11.805 5.52 1 91.81 106 THR B N 1
ATOM 1858 C CA . THR B 1 106 ? -0.926 -11.07 5.852 1 91.81 106 THR B CA 1
ATOM 1859 C C . THR B 1 106 ? -1.589 -10.523 4.59 1 91.81 106 THR B C 1
ATOM 1861 O O . THR B 1 106 ? -0.917 -10.281 3.588 1 91.81 106 THR B O 1
ATOM 1864 N N . THR B 1 107 ? -2.93 -10.422 4.621 1 92.69 107 THR B N 1
ATOM 1865 C CA . THR B 1 107 ? -3.686 -9.812 3.531 1 92.69 107 THR B CA 1
ATOM 1866 C C . THR B 1 107 ? -4.523 -8.648 4.043 1 92.69 107 THR B C 1
ATOM 1868 O O . THR B 1 107 ? -5.074 -8.703 5.145 1 92.69 107 THR B O 1
ATOM 1871 N N . VAL B 1 108 ? -4.574 -7.578 3.232 1 91.5 108 VAL B N 1
ATOM 1872 C CA . VAL B 1 108 ? -5.387 -6.414 3.564 1 91.5 108 VAL B CA 1
ATOM 1873 C C . VAL B 1 108 ? -6.012 -5.84 2.295 1 91.5 108 VAL B C 1
ATOM 1875 O O . VAL B 1 108 ? -5.379 -5.816 1.238 1 91.5 108 VAL B O 1
ATOM 1878 N N . VAL B 1 109 ? -7.238 -5.371 2.422 1 92.75 109 VAL B N 1
ATOM 1879 C CA . VAL B 1 109 ? -7.883 -4.637 1.337 1 92.75 109 VAL B CA 1
ATOM 1880 C C . VAL B 1 109 ? -8.102 -3.186 1.756 1 92.75 109 VAL B C 1
ATOM 1882 O O . VAL B 1 109 ? -8.609 -2.918 2.848 1 92.75 109 VAL B O 1
ATOM 1885 N N . TRP B 1 110 ? -7.633 -2.354 0.873 1 91.62 110 TRP B N 1
ATOM 1886 C CA . TRP B 1 110 ? -7.699 -0.916 1.115 1 91.62 110 TRP B CA 1
ATOM 1887 C C . TRP B 1 110 ? -8.672 -0.246 0.149 1 91.62 110 TRP B C 1
ATOM 1889 O O . TRP B 1 110 ? -8.711 -0.585 -1.036 1 91.62 110 TRP B O 1
ATOM 1899 N N . THR B 1 111 ? -9.398 0.72 0.686 1 89.81 111 THR B N 1
ATOM 1900 C CA . THR B 1 111 ? -10.242 1.586 -0.128 1 89.81 111 THR B CA 1
ATOM 1901 C C . THR B 1 111 ? -9.789 3.039 -0.025 1 89.81 111 THR B C 1
ATOM 1903 O O . THR B 1 111 ? -9.438 3.51 1.059 1 89.81 111 THR B O 1
ATOM 1906 N N . PRO B 1 112 ? -9.703 3.684 -1.167 1 86.81 112 PRO B N 1
ATOM 1907 C CA . PRO B 1 112 ? -9.328 5.098 -1.117 1 86.81 112 PRO B CA 1
ATOM 1908 C C . PRO B 1 112 ? -10.352 5.957 -0.377 1 86.81 112 PRO B C 1
ATOM 1910 O O . PRO B 1 112 ? -11.547 5.645 -0.386 1 86.81 112 PRO B O 1
ATOM 1913 N N . VAL B 1 113 ? -9.789 6.984 0.254 1 83.25 113 VAL B N 1
ATOM 1914 C CA . VAL B 1 113 ? -10.633 7.93 0.969 1 83.25 113 VAL B CA 1
ATOM 1915 C C . VAL B 1 113 ? -10.438 9.336 0.405 1 83.25 113 VAL B C 1
ATOM 1917 O O . VAL B 1 113 ? -9.305 9.734 0.1 1 83.25 113 VAL B O 1
ATOM 1920 N N . THR B 1 114 ? -11.555 9.977 0.313 1 81.5 114 THR B N 1
ATOM 1921 C CA . THR B 1 114 ? -11.492 11.383 -0.06 1 81.5 114 THR B CA 1
ATOM 1922 C C . THR B 1 114 ? -11.273 12.258 1.171 1 81.5 114 THR B C 1
ATOM 1924 O O . THR B 1 114 ? -11.969 12.109 2.178 1 81.5 114 THR B O 1
ATOM 1927 N N . ILE B 1 115 ? -10.281 13.117 1.115 1 83.12 115 ILE B N 1
ATOM 1928 C CA . ILE B 1 115 ? -10.016 14.062 2.193 1 83.12 115 ILE B CA 1
ATOM 1929 C C . ILE B 1 115 ? -10.547 15.445 1.812 1 83.12 115 ILE B C 1
ATOM 1931 O O . ILE B 1 115 ? -10.109 16.031 0.819 1 83.12 115 ILE B O 1
ATOM 1935 N N . PRO B 1 116 ? -11.516 15.906 2.584 1 78.56 116 PRO B N 1
ATOM 1936 C CA . PRO B 1 116 ? -11.984 17.266 2.307 1 78.56 116 PRO B CA 1
ATOM 1937 C C . PRO B 1 116 ? -10.938 18.328 2.611 1 78.56 116 PRO B C 1
ATOM 1939 O O . PRO B 1 116 ? -10.312 18.297 3.676 1 78.56 116 PRO B O 1
ATOM 1942 N N . LEU B 1 117 ? -10.492 19.047 1.558 1 75.19 117 LEU B N 1
ATOM 1943 C CA . LEU B 1 117 ? -9.531 20.141 1.758 1 75.19 117 LEU B CA 1
ATOM 1944 C C . LEU B 1 117 ? -10.242 21.453 2.043 1 75.19 117 LEU B C 1
ATOM 1946 O O . LEU B 1 117 ? -11.312 21.719 1.487 1 75.19 117 LEU B O 1
ATOM 1950 N N . SER B 1 118 ? -10.195 22 3.178 1 60.56 118 SER B N 1
ATOM 1951 C CA . SER B 1 118 ? -10.797 23.297 3.467 1 60.56 118 SER B CA 1
ATOM 1952 C C . SER B 1 118 ? -10.328 24.359 2.48 1 60.56 118 SER B C 1
ATOM 1954 O O . SER B 1 118 ? -9.164 24.359 2.074 1 60.56 118 SER B O 1
ATOM 1956 N N . ALA B 1 119 ? -11.227 24.906 1.645 1 51.78 119 ALA B N 1
ATOM 1957 C CA . ALA B 1 119 ? -11.133 25.969 0.636 1 51.78 119 ALA B CA 1
ATOM 1958 C C . ALA B 1 119 ? -10.156 27.047 1.075 1 51.78 119 ALA B C 1
ATOM 1960 O O . ALA B 1 119 ? -9.984 28.062 0.376 1 51.78 119 ALA B O 1
ATOM 1961 N N . THR B 1 120 ? -9.742 27.203 2.205 1 46.56 120 THR B N 1
ATOM 1962 C CA . THR B 1 120 ? -9.055 28.469 2.336 1 46.56 120 THR B CA 1
ATOM 1963 C C . THR B 1 120 ? -7.793 28.5 1.477 1 46.56 120 THR B C 1
ATOM 1965 O O . THR B 1 120 ? -6.703 28.172 1.955 1 46.56 120 THR B O 1
ATOM 1968 N N . SER B 1 121 ? -7.57 27.578 0.665 1 42.91 121 SER B N 1
ATOM 1969 C CA . SER B 1 121 ? -6.383 27.844 -0.148 1 42.91 121 SER B CA 1
ATOM 1970 C C . SER B 1 121 ? -6.48 29.188 -0.861 1 42.91 121 SER B C 1
ATOM 1972 O O . SER B 1 121 ? -7.531 29.531 -1.415 1 42.91 121 SER B O 1
ATOM 1974 N N . PRO B 1 122 ? -5.551 30.125 -0.639 1 37.72 122 PRO B N 1
ATOM 1975 C CA . PRO B 1 122 ? -5.645 31.422 -1.31 1 37.72 122 PRO B CA 1
ATOM 1976 C C . PRO B 1 122 ? -5.934 31.297 -2.803 1 37.72 122 PRO B C 1
ATOM 1978 O O . PRO B 1 122 ? -5.434 30.391 -3.459 1 37.72 122 PRO B O 1
ATOM 1981 N N . SER B 1 123 ? -7.141 31.484 -3.268 1 36.88 123 SER B N 1
ATOM 1982 C CA . SER B 1 123 ? -7.301 31.828 -4.676 1 36.88 123 SER B CA 1
ATOM 1983 C C . SER B 1 123 ? -6.109 32.625 -5.195 1 36.88 123 SER B C 1
ATOM 1985 O O . SER B 1 123 ? -5.621 33.531 -4.52 1 36.88 123 SER B O 1
ATOM 1987 N N . PRO B 1 124 ? -5.273 32.062 -6.031 1 37.72 124 PRO B N 1
ATOM 1988 C CA . PRO B 1 124 ? -4.387 33.062 -6.602 1 37.72 124 PRO B CA 1
ATOM 1989 C C . PRO B 1 124 ? -5.074 34.406 -6.773 1 37.72 124 PRO B C 1
ATOM 1991 O O . PRO B 1 124 ? -6.184 34.5 -7.312 1 37.72 124 PRO B O 1
ATOM 1994 N N . GLN B 1 125 ? -5.074 35.344 -5.852 1 33.09 125 GLN B N 1
ATOM 1995 C CA . GLN B 1 125 ? -5.484 36.75 -6.086 1 33.09 125 GLN B CA 1
ATOM 1996 C C . GLN B 1 125 ? -5.035 37.219 -7.461 1 33.09 125 GLN B C 1
ATOM 1998 O O . GLN B 1 125 ? -3.859 37.094 -7.812 1 33.09 125 GLN B O 1
ATOM 2003 N N . SER B 1 126 ? -5.863 37.188 -8.477 1 37.34 126 SER B N 1
ATOM 2004 C CA . SER B 1 126 ? -5.703 38 -9.664 1 37.34 126 SER B CA 1
ATOM 2005 C C . SER B 1 126 ? -5.188 39.406 -9.297 1 37.34 126 SER B C 1
ATOM 2007 O O . SER B 1 126 ? -5.852 40.156 -8.578 1 37.34 126 SER B O 1
ATOM 2009 N N . ALA B 1 127 ? -3.885 39.625 -9.055 1 36.72 127 ALA B N 1
ATOM 2010 C CA . ALA B 1 127 ? -3.352 40.969 -9.125 1 36.72 127 ALA B CA 1
ATOM 2011 C C . ALA B 1 127 ? -3.963 41.75 -10.297 1 36.72 127 ALA B C 1
ATOM 2013 O O . ALA B 1 127 ? -3.715 41.438 -11.461 1 36.72 127 ALA B O 1
ATOM 2014 N N . ALA B 1 128 ? -5.156 42.188 -10.148 1 30.34 128 ALA B N 1
ATOM 2015 C CA . ALA B 1 128 ? -5.629 43.25 -11.031 1 30.34 128 ALA B CA 1
ATOM 2016 C C . ALA B 1 128 ? -4.645 44.406 -11.07 1 30.34 128 ALA B C 1
ATOM 2018 O O . ALA B 1 128 ? -4.359 45.031 -10.031 1 30.34 128 ALA B O 1
ATOM 2019 N N . TYR B 1 129 ? -3.596 44.375 -11.875 1 31.88 129 TYR B N 1
ATOM 2020 C CA . TYR B 1 129 ? -2.988 45.594 -12.352 1 31.88 129 TYR B CA 1
ATOM 2021 C C . TYR B 1 129 ? -4.055 46.625 -12.695 1 31.88 129 TYR B C 1
ATOM 2023 O O . TYR B 1 129 ? -4.941 46.375 -13.508 1 31.88 129 TYR B O 1
ATOM 2031 N N . ASP B 1 130 ? -4.574 47.25 -11.625 1 26.89 130 ASP B N 1
ATOM 2032 C CA . ASP B 1 130 ? -4.91 48.625 -12.031 1 26.89 130 ASP B CA 1
ATOM 2033 C C . ASP B 1 130 ? -3.654 49.406 -12.391 1 26.89 130 ASP B C 1
ATOM 2035 O O . ASP B 1 130 ? -2.623 49.281 -11.727 1 26.89 130 ASP B O 1
#

Foldseek 3Di:
DPPPPPPPPPPDPPPPQPQKKKKKKKWAFDPVCVVVVVVLVVVVVVVQVPDPFFPDWDWDFDDDDDTGIIMIMTIGNDPVSVVCQCPDPVNVVSVVVVVVGTPPIDMDMDGGDDDDDPPPPPPPPPPPPD/DPPPPPPPPPDDPPPPQVQKKKKKKFWAFDPVCVVVVVVLVVVVVVVQVPDPQFPDWDKDADPDDDDTGIMIMTIGNDPVSVVCQCPDPVNVVSVVVVVVGTPPIDMDMDGGDDDDDPPPPPPPPPPPPD

Nearest PDB stru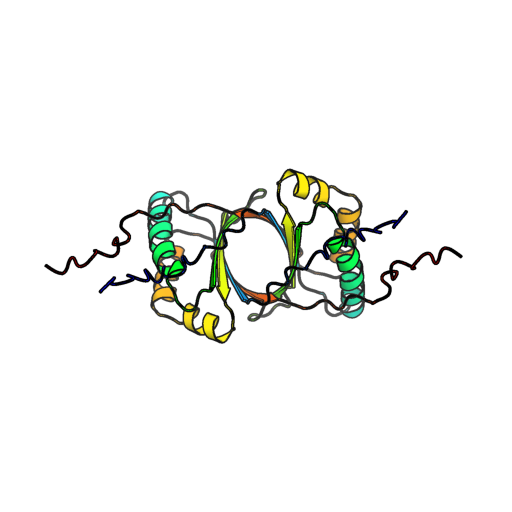ctures (foldseek):
  4dpo-assembly1_B  TM=8.699E-01  e=2.357E-05  Methanosarcina mazei Go1
  2gff-assembly1_A  TM=7.974E-01  e=1.745E-05  Yersinia pestis
  3kkf-assembly1_A  TM=7.190E-01  e=4.234E-04  Bacteroides thetaiotaomicron
  2ifx-assembly1_B  TM=6.859E-01  e=1.937E-04  Cupriavidus necator
  3f44-assembly1_A  TM=7.304E-01  e=6.075E-04  Lactobacillus acidophilus NCFM

Organism: Haloferax mediterranei (strain ATCC 33500 / DSM 1411 / JCM 8866 / NBRC 14739 / NCIMB 2177 / R-4) (NCBI:txid523841)

pLDDT: mean 76.25, std 24.09, range [26.33, 96.94]